Protein AF-A0A3B8M3X6-F1 (afdb_monomer)

Sequence (203 aa):
MRLDDETRNDDNADPIDDAPVPTDPVDGESEPDSSEALPENESSETDGDSEDDLPEWEPLTPELVEEEAERGDFMLRWAVVLLAILLGCYGIHQTTTLLRTASGQYMASHGLLPPSSDVFSLTATNRTWVNLGWGTDLILAGLYALPGQEICLTLFAAVLAGLTLGLMVHISRPGLPSWWTSVMASVALLAAFPQFVAGPESV

Secondary structure (DSSP, 8-state):
-----------------------------------------------S-TT--PPP-----HHHHHHHHHHHHHHHHHHHHHHHHHHH------HHHHHHHHHHHHHHHH-SSPPSB-SS-SS-TTSB---TTHHHHHHHHHHHTSTTHHHHHHHHHHHHHHHHHHHHHHTPPTTS--HHHHHHHHHHHHHHGGG--SSGGG-

Foldseek 3Di:
DDDDDDDDDDDDDDDDDDDDDDDDDDDDDDDDDDDDDDDDDDDDDDDDDPPPVPPDPDPCDVVNVVVVLVVVLVVLLVVLLVVLLVLLQDFADDPVLVVLLVQLLVCVVVHLDRDQFDPPDPPGRRHGDDDPCSVLSVVLNVLCVDPVSRVSLSNVLSVLSSVVSNVQLVVDDPPDRSSVSSVVSNVVSVVCSVQSHSDPSVD

Structure (mmCIF, N/CA/C/O backbone):
data_AF-A0A3B8M3X6-F1
#
_entry.id   AF-A0A3B8M3X6-F1
#
loop_
_atom_site.group_PDB
_atom_site.id
_atom_site.type_symbol
_atom_site.label_atom_id
_atom_site.label_alt_id
_atom_site.label_comp_id
_atom_site.label_asym_id
_atom_site.label_entity_id
_atom_site.label_seq_id
_atom_site.pdbx_PDB_ins_code
_atom_site.Cartn_x
_atom_site.Cartn_y
_atom_site.Cartn_z
_atom_site.occupancy
_atom_site.B_iso_or_equiv
_atom_site.auth_seq_id
_atom_site.auth_comp_id
_atom_site.auth_asym_id
_atom_site.auth_atom_id
_atom_site.pdbx_PDB_model_num
ATOM 1 N N . MET A 1 1 ? -27.686 5.718 78.233 1.00 40.91 1 MET A N 1
ATOM 2 C CA . MET A 1 1 ? -28.939 5.622 77.459 1.00 40.91 1 MET A CA 1
ATOM 3 C C . MET A 1 1 ? -30.061 5.987 78.418 1.00 40.91 1 MET A C 1
ATOM 5 O O . MET A 1 1 ? -30.139 5.372 79.472 1.00 40.91 1 MET A O 1
ATOM 9 N N . ARG A 1 2 ? -30.749 7.102 78.158 1.00 44.81 2 ARG A N 1
ATOM 10 C CA . ARG A 1 2 ? -31.691 7.786 79.060 1.00 44.81 2 ARG A CA 1
ATOM 11 C C . ARG A 1 2 ? -33.119 7.482 78.580 1.00 44.81 2 ARG A C 1
ATOM 13 O O . ARG A 1 2 ? -33.314 7.370 77.376 1.00 44.81 2 ARG A O 1
ATOM 20 N N . LEU A 1 3 ? -34.024 7.294 79.534 1.00 44.06 3 LEU A N 1
ATOM 21 C CA . LEU A 1 3 ? -35.428 6.901 79.390 1.00 44.06 3 LEU A CA 1
ATOM 22 C C . LEU A 1 3 ? -36.340 8.065 78.931 1.00 44.06 3 LEU A C 1
ATOM 24 O O . LEU A 1 3 ? -36.108 9.196 79.356 1.00 44.06 3 LEU A O 1
ATOM 28 N N . ASP A 1 4 ? -37.324 7.685 78.101 1.00 48.44 4 ASP A N 1
ATOM 29 C CA . ASP A 1 4 ? -38.745 8.088 77.962 1.00 48.44 4 ASP A CA 1
ATOM 30 C C . ASP A 1 4 ? -39.156 9.552 77.664 1.00 48.44 4 ASP A C 1
ATOM 32 O O . ASP A 1 4 ? -38.809 10.445 78.429 1.00 48.44 4 ASP A O 1
ATOM 36 N N . ASP A 1 5 ? -39.973 9.768 76.606 1.00 48.31 5 ASP A N 1
ATOM 37 C CA . ASP A 1 5 ? -41.309 10.408 76.729 1.00 48.31 5 ASP A CA 1
ATOM 38 C C . ASP A 1 5 ? -42.227 10.279 75.473 1.00 48.31 5 ASP A C 1
ATOM 40 O O . ASP A 1 5 ? -41.780 10.467 74.343 1.00 48.31 5 ASP A O 1
ATOM 44 N N . GLU A 1 6 ? -43.499 9.941 75.750 1.00 50.06 6 GLU A N 1
ATOM 45 C CA . GLU A 1 6 ? -44.815 10.179 75.088 1.00 50.06 6 GLU A CA 1
ATOM 46 C C . GLU A 1 6 ? -45.018 10.055 73.548 1.00 50.06 6 GLU A C 1
ATOM 48 O O . GLU A 1 6 ? -44.471 10.809 72.755 1.00 50.06 6 GLU A O 1
ATOM 53 N N . THR A 1 7 ? -45.753 9.063 73.007 1.00 45.28 7 THR A N 1
ATOM 54 C CA . THR A 1 7 ? -47.232 8.847 72.897 1.00 45.28 7 THR A CA 1
ATOM 55 C C . THR A 1 7 ? -48.038 9.879 72.087 1.00 45.28 7 THR A C 1
ATOM 57 O O . THR A 1 7 ? -48.159 11.019 72.518 1.00 45.28 7 THR A O 1
ATOM 60 N N . ARG A 1 8 ? -48.736 9.443 71.016 1.00 39.72 8 ARG A N 1
ATOM 61 C CA . ARG A 1 8 ? -50.221 9.343 70.930 1.00 39.72 8 ARG A CA 1
ATOM 62 C C . ARG A 1 8 ? -50.700 9.043 69.495 1.00 39.72 8 ARG A C 1
ATOM 64 O O . ARG A 1 8 ? -50.232 9.637 68.533 1.00 39.72 8 ARG A O 1
ATOM 71 N N . ASN A 1 9 ? -51.637 8.104 69.414 1.00 39.22 9 ASN A N 1
ATOM 72 C CA . ASN A 1 9 ? -52.200 7.449 68.237 1.00 39.22 9 ASN A CA 1
ATOM 73 C C . ASN A 1 9 ? -53.617 7.993 67.909 1.00 39.22 9 ASN A C 1
ATOM 75 O O . ASN A 1 9 ? -54.274 8.530 68.805 1.00 39.22 9 ASN A O 1
ATOM 79 N N . ASP A 1 10 ? -54.052 7.727 66.670 1.00 40.81 10 ASP A N 1
ATOM 80 C CA . ASP A 1 10 ? -55.424 7.457 66.177 1.00 40.81 10 ASP A CA 1
ATOM 81 C C . ASP A 1 10 ? -56.399 8.559 65.689 1.00 40.81 10 ASP A C 1
ATOM 83 O O . ASP A 1 10 ? -56.781 9.473 66.418 1.00 40.81 10 ASP A O 1
ATOM 87 N N . ASP A 1 11 ? -56.847 8.312 64.441 1.00 40.66 11 ASP A N 1
ATOM 88 C CA . ASP A 1 11 ? -58.207 8.346 63.858 1.00 40.66 11 ASP A CA 1
ATOM 89 C C . ASP A 1 11 ? -59.072 9.621 63.888 1.00 40.66 11 ASP A C 1
ATOM 91 O O . ASP A 1 11 ? -59.453 10.099 64.953 1.00 40.66 11 ASP A O 1
ATOM 95 N N . ASN A 1 12 ? -59.543 10.071 62.704 1.00 37.91 12 ASN A N 1
ATOM 96 C CA . ASN A 1 12 ? -60.943 9.858 62.267 1.00 37.91 12 ASN A CA 1
ATOM 97 C C . ASN A 1 12 ? -61.238 10.332 60.813 1.00 37.91 12 ASN A C 1
ATOM 99 O O . ASN A 1 12 ? -60.664 11.311 60.341 1.00 37.91 12 ASN A O 1
ATOM 103 N N . ALA A 1 13 ? -62.177 9.631 60.164 1.00 39.06 13 ALA A N 1
ATOM 104 C CA . ALA A 1 13 ? -62.746 9.762 58.806 1.00 39.06 13 ALA A CA 1
ATOM 105 C C . ALA A 1 13 ? -63.709 10.987 58.639 1.00 39.06 13 ALA A C 1
ATOM 107 O O . ALA A 1 13 ? -63.947 11.674 59.629 1.00 39.06 13 ALA A O 1
ATOM 108 N N . ASP A 1 14 ? -64.340 11.389 57.515 1.00 46.25 14 ASP A N 1
ATOM 109 C CA . ASP A 1 14 ? -64.828 10.749 56.265 1.00 46.25 14 ASP A CA 1
ATOM 110 C C . ASP A 1 14 ? -65.389 11.865 55.278 1.00 46.25 14 ASP A C 1
ATOM 112 O O . ASP A 1 14 ? -65.228 13.048 55.595 1.00 46.25 14 ASP A O 1
ATOM 116 N N . PRO A 1 15 ? -66.027 11.565 54.107 1.00 53.34 15 PRO A N 1
ATOM 117 C CA . PRO A 1 15 ? -66.093 12.377 52.864 1.00 53.34 15 PRO A CA 1
ATOM 118 C C . PRO A 1 15 ? -67.426 13.121 52.603 1.00 53.34 15 PRO A C 1
ATOM 120 O O . PRO A 1 15 ? -68.424 12.803 53.243 1.00 53.34 15 PRO A O 1
ATOM 123 N N . ILE A 1 16 ? -67.488 14.024 51.598 1.00 41.06 16 ILE A N 1
ATOM 124 C CA . ILE A 1 16 ? -68.756 14.517 50.997 1.00 41.06 16 ILE A CA 1
ATOM 125 C C . ILE A 1 16 ? -68.621 14.780 49.477 1.00 41.06 16 ILE A C 1
ATOM 127 O O . ILE A 1 16 ? -67.720 15.490 49.032 1.00 41.06 16 ILE A O 1
ATOM 131 N N . ASP A 1 17 ? -69.565 14.193 48.739 1.00 41.91 17 ASP A N 1
ATOM 132 C CA . ASP A 1 17 ? -69.929 14.294 47.316 1.00 41.91 17 ASP A CA 1
ATOM 133 C C . ASP A 1 17 ? -71.156 15.230 47.172 1.00 41.91 17 ASP A C 1
ATOM 135 O O . ASP A 1 17 ? -71.963 15.251 48.099 1.00 41.91 17 ASP A O 1
ATOM 139 N N . ASP A 1 18 ? -71.285 15.994 46.071 1.00 37.47 18 ASP A N 1
ATOM 140 C CA . ASP A 1 18 ? -72.566 16.436 45.452 1.00 37.47 18 ASP A CA 1
ATOM 141 C C . ASP A 1 18 ? -72.365 17.472 44.304 1.00 37.47 18 ASP A C 1
ATOM 143 O O . ASP A 1 18 ? -71.816 18.561 44.490 1.00 37.47 18 ASP A O 1
ATOM 147 N N . ALA A 1 19 ? -72.862 17.128 43.104 1.00 40.00 19 ALA A N 1
ATOM 148 C CA . ALA A 1 19 ? -73.002 17.947 41.873 1.00 40.00 19 ALA A CA 1
ATOM 149 C C . ALA A 1 19 ? -74.319 18.808 41.902 1.00 40.00 19 ALA A C 1
ATOM 151 O O . ALA A 1 19 ? -74.916 18.814 42.979 1.00 40.00 19 ALA A O 1
ATOM 152 N N . PRO A 1 20 ? -74.869 19.515 40.850 1.00 47.03 20 PRO A N 1
ATOM 153 C CA . PRO A 1 20 ? -74.947 19.172 39.403 1.00 47.03 20 PRO A CA 1
ATOM 154 C C . PRO A 1 20 ? -74.991 20.343 38.343 1.00 47.03 20 PRO A C 1
ATOM 156 O O . PRO A 1 20 ? -74.870 21.524 38.654 1.00 47.03 20 PRO A O 1
ATOM 159 N N . VAL A 1 21 ? -75.164 19.934 37.068 1.00 42.28 21 VAL A N 1
ATOM 160 C CA . VAL A 1 21 ? -75.243 20.596 35.720 1.00 42.28 21 VAL A CA 1
ATOM 161 C C . VAL A 1 21 ? -76.450 21.564 35.518 1.00 42.28 21 VAL A C 1
ATOM 163 O O . VAL A 1 21 ? -77.308 21.568 36.402 1.00 42.28 21 VAL A O 1
ATOM 166 N N . PRO A 1 22 ? -76.608 22.350 34.402 1.00 45.88 22 PRO A N 1
ATOM 167 C CA . PRO A 1 22 ? -77.233 21.846 33.135 1.00 45.88 22 PRO A CA 1
ATOM 168 C C . PRO A 1 22 ? -76.834 22.570 31.791 1.00 45.88 22 PRO A C 1
ATOM 170 O O . PRO A 1 22 ? -76.638 23.780 31.760 1.00 45.88 22 PRO A O 1
ATOM 173 N N . THR A 1 23 ? -76.488 21.819 30.726 1.00 36.00 23 THR A N 1
ATOM 174 C CA . THR A 1 23 ? -77.214 21.599 29.429 1.00 36.00 23 THR A CA 1
ATOM 175 C C . THR A 1 23 ? -77.269 22.749 28.405 1.00 36.00 23 THR A C 1
ATOM 177 O O . THR A 1 23 ? -77.770 23.817 28.728 1.00 36.00 23 THR A O 1
ATOM 180 N N . ASP A 1 24 ? -76.853 22.498 27.148 1.00 36.69 24 ASP A N 1
ATOM 181 C CA . ASP A 1 24 ? -77.757 22.460 25.967 1.00 36.69 24 ASP A CA 1
ATOM 182 C C . ASP A 1 24 ? -77.031 22.146 24.623 1.00 36.69 24 ASP A C 1
ATOM 184 O O . ASP A 1 24 ? -75.799 22.130 24.598 1.00 36.69 24 ASP A O 1
ATOM 188 N N . PRO A 1 25 ? -77.766 21.752 23.551 1.00 44.59 25 PRO A N 1
ATOM 189 C CA . PRO A 1 25 ? -77.395 20.644 22.664 1.00 44.59 25 PRO A CA 1
ATOM 190 C C . PRO A 1 25 ? -76.858 21.027 21.270 1.00 44.59 25 PRO A C 1
ATOM 192 O O . PRO A 1 25 ? -76.913 22.168 20.822 1.00 44.59 25 PRO A O 1
ATOM 195 N N . VAL A 1 26 ? -76.373 19.985 20.591 1.00 42.53 26 VAL A N 1
ATOM 196 C CA . VAL A 1 26 ? -76.109 19.861 19.148 1.00 42.53 26 VAL A CA 1
ATOM 197 C C . VAL A 1 26 ? -77.382 20.102 18.327 1.00 42.53 26 VAL A C 1
ATOM 199 O O . VAL A 1 26 ? -78.412 19.542 18.683 1.00 42.53 26 VAL A O 1
ATOM 202 N N . ASP A 1 27 ? -77.284 20.872 17.234 1.00 34.25 27 ASP A N 1
ATOM 203 C CA . ASP A 1 27 ? -77.898 20.587 15.918 1.00 34.25 27 ASP A CA 1
ATOM 204 C C . ASP A 1 27 ? -77.567 21.692 14.889 1.00 34.25 27 ASP A C 1
ATOM 206 O O . ASP A 1 27 ? -77.638 22.879 15.207 1.00 34.25 27 ASP A O 1
ATOM 210 N N . GLY A 1 28 ? -77.272 21.311 13.636 1.00 31.80 28 GLY A N 1
ATOM 211 C CA . GLY A 1 28 ? -77.424 22.204 12.473 1.00 31.80 28 GLY A CA 1
ATOM 212 C C . GLY A 1 28 ? -76.301 22.180 11.428 1.00 31.80 28 GLY A C 1
ATOM 213 O O . GLY A 1 28 ? -75.325 22.911 11.538 1.00 31.80 28 GLY A O 1
ATOM 214 N N . GLU A 1 29 ? -76.488 21.374 10.384 1.00 38.03 29 GLU A N 1
ATOM 215 C CA . GLU A 1 29 ? -75.686 21.276 9.154 1.00 38.03 29 GLU A CA 1
ATOM 216 C C . GLU A 1 29 ? -75.684 22.566 8.298 1.00 38.03 29 GLU A C 1
ATOM 218 O O . GLU A 1 29 ? -76.706 23.254 8.245 1.00 38.03 29 GLU A O 1
ATOM 223 N N . SER A 1 30 ? -74.596 22.804 7.535 1.00 34.59 30 SER A N 1
ATOM 224 C CA . SER A 1 30 ? -74.530 23.262 6.112 1.00 34.59 30 SER A CA 1
ATOM 225 C C . SER A 1 30 ? -73.391 24.273 5.827 1.00 34.59 30 SER A C 1
ATOM 227 O O . SER A 1 30 ? -73.457 25.425 6.245 1.00 34.59 30 SER A O 1
ATOM 229 N N . GLU A 1 31 ? -72.370 23.856 5.064 1.00 38.28 31 GLU A N 1
ATOM 230 C CA . GLU A 1 31 ? -71.466 24.727 4.265 1.00 38.28 31 GLU A CA 1
ATOM 231 C C . GLU A 1 31 ? -72.203 25.242 2.992 1.00 38.28 31 GLU A C 1
ATOM 233 O O . GLU A 1 31 ? -73.360 24.848 2.806 1.00 38.28 31 GLU A O 1
ATOM 238 N N . PRO A 1 32 ? -71.601 25.962 2.006 1.00 51.81 32 PRO A N 1
ATOM 239 C CA . PRO A 1 32 ? -70.365 26.778 1.918 1.00 51.81 32 PRO A CA 1
ATOM 240 C C . PRO A 1 32 ? -70.619 28.186 1.291 1.00 51.81 32 PRO A C 1
ATOM 242 O O . PRO A 1 32 ? -71.660 28.400 0.680 1.00 51.81 32 PRO A O 1
ATOM 245 N N . ASP A 1 33 ? -69.661 29.127 1.319 1.00 31.69 33 ASP A N 1
ATOM 246 C CA . ASP A 1 33 ? -69.483 30.077 0.195 1.00 31.69 33 ASP A CA 1
ATOM 247 C C . ASP A 1 33 ? -68.095 30.747 0.188 1.00 31.69 33 ASP A C 1
ATOM 249 O O . ASP A 1 33 ? -67.322 30.673 1.139 1.00 31.69 33 ASP A O 1
ATOM 253 N N . SER A 1 34 ? -67.798 31.372 -0.941 1.00 32.31 34 SER A N 1
ATOM 254 C CA . SER A 1 34 ? -66.561 31.335 -1.698 1.00 32.31 34 SER A CA 1
ATOM 255 C C . SER A 1 34 ? -65.651 32.556 -1.513 1.00 32.31 34 SER A C 1
ATOM 257 O O . SER A 1 34 ? -66.107 33.666 -1.274 1.00 32.31 34 SER A O 1
ATOM 259 N N . SER A 1 35 ? -64.354 32.303 -1.714 1.00 41.00 35 SER A N 1
ATOM 260 C CA . SER A 1 35 ? -63.341 33.094 -2.438 1.00 41.00 35 SER A CA 1
ATOM 261 C C . SER A 1 35 ? -63.392 34.636 -2.468 1.00 41.00 35 SER A C 1
ATOM 263 O O . SER A 1 35 ? -64.283 35.220 -3.067 1.00 41.00 35 SER A O 1
ATOM 265 N N . GLU A 1 36 ? -62.302 35.247 -1.971 1.00 38.75 36 GLU A N 1
ATOM 266 C CA . GLU A 1 36 ? -61.398 36.237 -2.624 1.00 38.75 36 GLU A CA 1
ATOM 267 C C . GLU A 1 36 ? -61.003 37.427 -1.727 1.00 38.75 36 GLU A C 1
ATOM 269 O O . GLU A 1 36 ? -61.833 38.271 -1.407 1.00 38.75 36 GLU A O 1
ATOM 274 N N . ALA A 1 37 ? -59.705 37.505 -1.385 1.00 33.81 37 ALA A N 1
ATOM 275 C CA . ALA A 1 37 ? -58.812 38.667 -1.580 1.00 33.81 37 ALA A CA 1
ATOM 276 C C . ALA A 1 37 ? -57.588 38.621 -0.627 1.00 33.81 37 ALA A C 1
ATOM 278 O O . ALA A 1 37 ? -57.707 38.805 0.579 1.00 33.81 37 ALA A O 1
ATOM 279 N N . LEU A 1 38 ? -56.393 38.420 -1.190 1.00 41.66 38 LEU A N 1
ATOM 280 C CA . LEU A 1 38 ? -55.120 38.998 -0.705 1.00 41.66 38 LEU A CA 1
ATOM 281 C C . LEU A 1 38 ? -54.814 40.212 -1.620 1.00 41.66 38 LEU A C 1
ATOM 283 O O . LEU A 1 38 ? -55.378 40.210 -2.722 1.00 41.66 38 LEU A O 1
ATOM 287 N N . PRO A 1 39 ? -53.917 41.186 -1.312 1.00 60.25 39 PRO A N 1
ATOM 288 C CA . PRO A 1 39 ? -52.788 41.172 -0.358 1.00 60.25 39 PRO A CA 1
ATOM 289 C C . PRO A 1 39 ? -52.536 42.542 0.365 1.00 60.25 39 PRO A C 1
ATOM 291 O O . PRO A 1 39 ? -53.453 43.348 0.457 1.00 60.25 39 PRO A O 1
ATOM 294 N N . GLU A 1 40 ? -51.276 42.778 0.796 1.00 39.62 40 GLU A N 1
ATOM 295 C CA . GLU A 1 40 ? -50.616 43.966 1.425 1.00 39.62 40 GLU A CA 1
ATOM 296 C C . GLU A 1 40 ? -50.408 43.796 2.947 1.00 39.62 40 GLU A C 1
ATOM 298 O O . GLU A 1 40 ? -51.360 43.869 3.711 1.00 39.62 40 GLU A O 1
ATOM 303 N N . ASN A 1 41 ? -49.270 43.330 3.488 1.00 49.62 41 ASN A N 1
ATOM 304 C CA . ASN A 1 41 ? -47.822 43.637 3.409 1.00 49.62 41 ASN A CA 1
ATOM 305 C C . ASN A 1 41 ? -47.344 44.858 4.230 1.00 49.62 41 ASN A C 1
ATOM 307 O O . ASN A 1 41 ? -47.899 45.942 4.119 1.00 49.62 41 ASN A O 1
ATOM 311 N N . GLU A 1 42 ? -46.226 44.625 4.940 1.00 43.31 42 GLU A N 1
ATOM 312 C CA . GLU A 1 42 ? -45.422 45.491 5.833 1.00 43.31 42 GLU A CA 1
ATOM 313 C C . GLU A 1 42 ? -45.990 45.659 7.261 1.00 43.31 42 GLU A C 1
ATOM 315 O O . GLU A 1 42 ? -47.147 46.000 7.448 1.00 43.31 42 GLU A O 1
ATOM 320 N N . SER A 1 4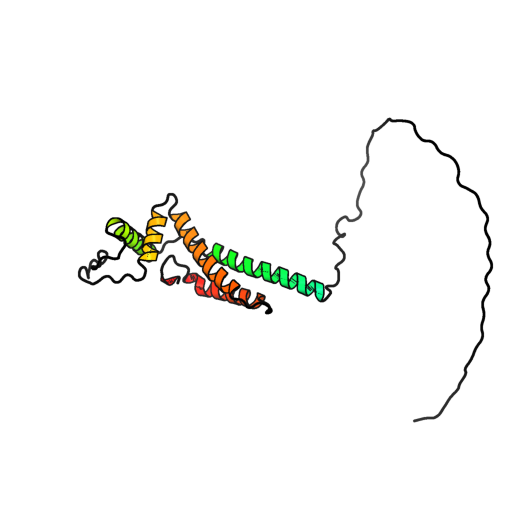3 ? -45.261 45.388 8.348 1.00 41.59 43 SER A N 1
ATOM 321 C CA . SER A 1 43 ? -43.843 45.657 8.597 1.00 41.59 43 SER A CA 1
ATOM 322 C C . SER A 1 43 ? -43.238 44.736 9.670 1.00 41.59 43 SER A C 1
ATOM 324 O O . SER A 1 43 ? -43.866 44.413 10.675 1.00 41.59 43 SER A O 1
ATOM 326 N N . SER A 1 44 ? -41.977 44.388 9.439 1.00 55.47 44 SER A N 1
ATOM 327 C CA . SER A 1 44 ? -40.990 43.783 10.337 1.00 55.47 44 SER A CA 1
ATOM 328 C C . SER A 1 44 ? -40.696 44.597 11.602 1.00 55.47 44 SER A C 1
ATOM 330 O O . SER A 1 44 ? -40.533 45.807 11.488 1.00 55.47 44 SER A O 1
ATOM 332 N N . GLU A 1 45 ? -40.524 43.912 12.737 1.00 45.84 45 GLU A N 1
ATOM 333 C CA . GLU A 1 45 ? -39.506 44.124 13.793 1.00 45.84 45 GLU A CA 1
ATOM 334 C C . GLU A 1 45 ? -39.767 43.100 14.928 1.00 45.84 45 GLU A C 1
ATOM 336 O O . GLU A 1 45 ? -40.926 42.885 15.264 1.00 45.84 45 GLU A O 1
ATOM 341 N N . THR A 1 46 ? -38.847 42.465 15.657 1.00 42.25 46 THR A N 1
ATOM 342 C CA . THR A 1 46 ? -37.446 42.017 15.545 1.00 42.25 46 THR A CA 1
ATOM 343 C C . THR A 1 46 ? -37.134 41.384 16.925 1.00 42.25 46 THR A C 1
ATOM 345 O O . THR A 1 46 ? -37.585 41.904 17.942 1.00 42.25 46 THR A O 1
ATOM 348 N N . ASP A 1 47 ? -36.363 40.292 16.929 1.00 48.06 47 ASP A N 1
ATOM 349 C CA . ASP A 1 47 ? -35.577 39.695 18.027 1.00 48.06 47 ASP A CA 1
ATOM 350 C C . ASP A 1 47 ? -36.246 39.078 19.272 1.00 48.06 47 ASP A C 1
ATOM 352 O O . ASP A 1 47 ? -36.704 39.739 20.203 1.00 48.06 47 ASP A O 1
ATOM 356 N N . GLY A 1 48 ? -36.111 37.750 19.327 1.00 44.16 48 GLY A N 1
ATOM 357 C CA . GLY A 1 48 ? -36.212 36.909 20.512 1.00 44.16 48 GLY A CA 1
ATOM 358 C C . GLY A 1 48 ? -35.559 35.551 20.246 1.00 44.16 48 GLY A C 1
ATOM 359 O O . GLY A 1 48 ? -36.254 34.548 20.198 1.00 44.16 48 GLY A O 1
ATOM 360 N N . ASP A 1 49 ? -34.248 35.564 20.000 1.00 47.41 49 ASP A N 1
ATOM 361 C CA . ASP A 1 49 ? -33.328 34.437 20.206 1.00 47.41 49 ASP A CA 1
ATOM 362 C C . ASP A 1 49 ? -33.656 33.113 19.483 1.00 47.41 49 ASP A C 1
ATOM 364 O O . ASP A 1 49 ? -34.087 32.125 20.068 1.00 47.41 49 ASP A O 1
ATOM 368 N N . SER A 1 50 ? -33.397 33.060 18.175 1.00 49.31 50 SER A N 1
ATOM 369 C CA . SER A 1 50 ? -33.348 31.798 17.424 1.00 49.31 50 SER A CA 1
ATOM 370 C C . SER A 1 50 ? -31.966 31.127 17.514 1.00 49.31 50 SER A C 1
ATOM 372 O O . SER A 1 50 ? -31.496 30.576 16.517 1.00 49.31 50 SER A O 1
ATOM 374 N N . GLU A 1 51 ? -31.286 31.231 18.662 1.00 54.44 51 GLU A N 1
ATOM 375 C CA . GLU A 1 51 ? -29.952 30.651 18.890 1.00 54.44 51 GLU A CA 1
ATOM 376 C C . GLU A 1 51 ? -29.944 29.409 19.806 1.00 54.44 51 GLU A C 1
ATOM 378 O O . GLU A 1 51 ? -28.922 28.732 19.837 1.00 54.44 51 GLU A O 1
ATOM 383 N N . ASP A 1 52 ? -31.052 29.018 20.455 1.00 57.69 52 ASP A N 1
ATOM 384 C CA . ASP A 1 52 ? -30.996 28.026 21.553 1.00 57.69 52 ASP A CA 1
ATOM 385 C C . ASP A 1 52 ? -32.112 26.955 21.580 1.00 57.69 52 ASP A C 1
ATOM 387 O O . ASP A 1 52 ? -32.448 26.432 22.638 1.00 57.69 52 ASP A O 1
ATOM 391 N N . ASP A 1 53 ? -32.647 26.536 20.429 1.00 61.09 53 ASP A N 1
ATOM 392 C CA . ASP A 1 53 ? -33.453 25.296 20.342 1.00 61.09 53 ASP A CA 1
ATOM 393 C C . ASP A 1 53 ? -32.589 24.140 19.801 1.00 61.09 53 ASP A C 1
ATOM 395 O O . ASP A 1 53 ? -32.902 23.451 18.825 1.00 61.09 53 ASP A O 1
ATOM 399 N N . LEU A 1 54 ? -31.414 23.959 20.416 1.00 67.94 54 LEU A N 1
ATOM 400 C CA . LEU A 1 54 ? -30.714 22.681 20.330 1.00 67.94 54 LEU A CA 1
ATOM 401 C C . LEU A 1 54 ? -31.593 21.645 21.046 1.00 67.94 54 LEU A C 1
ATOM 403 O O . LEU A 1 54 ? -32.075 21.940 22.140 1.00 67.94 54 LEU A O 1
ATOM 407 N N . PRO A 1 55 ? -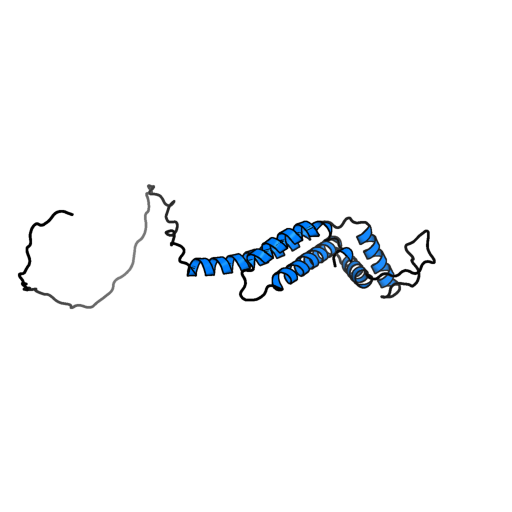31.814 20.448 20.468 1.00 74.50 55 PRO A N 1
ATOM 408 C CA . PRO A 1 55 ? -32.616 19.424 21.126 1.00 74.50 55 PRO A CA 1
ATOM 409 C C . PRO A 1 55 ? -32.094 19.200 22.546 1.00 74.50 55 PRO A C 1
ATOM 411 O O . PRO A 1 55 ? -30.878 19.132 22.758 1.00 74.50 55 PRO A O 1
ATOM 414 N N . GLU A 1 56 ? -33.017 19.128 23.506 1.00 71.31 56 GLU A N 1
ATOM 415 C CA . GLU A 1 56 ? -32.715 18.920 24.922 1.00 71.31 56 GLU A CA 1
ATOM 416 C C . GLU A 1 56 ? -31.720 17.762 25.048 1.00 71.31 56 GLU A C 1
ATOM 418 O O . GLU A 1 56 ? -31.928 16.705 24.449 1.00 71.31 56 GLU A O 1
ATOM 423 N N . TRP A 1 57 ? -30.610 17.967 25.768 1.00 66.31 57 TRP A N 1
ATOM 424 C CA . TRP A 1 57 ? -29.587 16.932 25.906 1.00 66.31 57 TRP A CA 1
ATOM 425 C C . TRP A 1 57 ? -30.197 15.731 26.635 1.00 66.31 57 TRP A C 1
ATOM 427 O O . TRP A 1 57 ? -30.315 15.729 27.862 1.00 66.31 57 TRP A O 1
ATOM 437 N N . GLU A 1 58 ? -30.628 14.731 25.868 1.00 72.88 58 GLU A N 1
ATOM 438 C CA . GLU A 1 58 ? -31.210 13.515 26.409 1.00 72.88 58 GLU A CA 1
ATOM 439 C C . GLU A 1 58 ? -30.110 12.768 27.173 1.00 72.88 58 GLU A C 1
ATOM 441 O O . GLU A 1 58 ? -29.049 12.474 26.607 1.00 72.88 58 GLU A O 1
ATOM 446 N N . PRO A 1 59 ? -30.304 12.486 28.474 1.00 78.25 59 PRO A N 1
ATOM 447 C CA . PRO A 1 59 ? -29.310 11.766 29.239 1.00 78.25 59 PRO A CA 1
ATOM 448 C C . PRO A 1 59 ? -29.091 10.393 28.618 1.00 78.25 59 PRO A C 1
ATOM 450 O O . PRO A 1 59 ? -30.020 9.598 28.510 1.00 78.25 59 PRO A O 1
ATOM 453 N N . LEU A 1 60 ? -27.842 10.128 28.236 1.00 68.69 60 LEU A N 1
ATOM 454 C CA . LEU A 1 60 ? -27.405 8.860 27.666 1.00 68.69 60 LEU A CA 1
ATOM 455 C C . LEU A 1 60 ? -27.747 7.701 28.615 1.00 68.69 60 LEU A C 1
ATOM 457 O O . LEU A 1 60 ? -27.015 7.407 29.566 1.00 68.69 60 LEU A O 1
ATOM 461 N N . THR A 1 61 ? -28.876 7.044 28.361 1.00 82.44 61 THR A N 1
ATOM 462 C CA . THR A 1 61 ? -29.205 5.758 28.971 1.00 82.44 61 THR A CA 1
ATOM 463 C C . THR A 1 61 ? -28.168 4.727 28.508 1.00 82.44 61 THR A C 1
ATOM 465 O O . THR A 1 61 ? -27.574 4.884 27.438 1.00 82.44 61 THR A O 1
ATOM 468 N N . PRO A 1 62 ? -27.885 3.678 29.301 1.00 77.69 62 PRO A N 1
ATOM 469 C CA . PRO A 1 62 ? -26.845 2.708 28.954 1.00 77.69 62 PRO A CA 1
ATOM 470 C C . PRO A 1 62 ? -27.055 2.069 27.571 1.00 77.69 62 PRO A C 1
ATOM 472 O O . PRO A 1 62 ? -26.080 1.852 26.862 1.00 77.69 62 PRO A O 1
ATOM 475 N N . GLU A 1 63 ? -28.306 1.860 27.153 1.00 81.69 63 GLU A N 1
ATOM 476 C CA . GLU A 1 63 ? -28.643 1.320 25.829 1.00 81.69 63 GLU A CA 1
ATOM 477 C C . GLU A 1 63 ? -28.268 2.289 24.688 1.00 81.69 63 GLU A C 1
ATOM 479 O O . GLU A 1 63 ? -27.670 1.872 23.699 1.00 81.69 63 GLU A O 1
ATOM 484 N N . LEU A 1 64 ? -28.505 3.599 24.853 1.00 83.19 64 LEU A N 1
ATOM 485 C CA . LEU A 1 64 ? -28.114 4.614 23.862 1.00 83.19 64 LEU A CA 1
ATOM 486 C C . LEU A 1 64 ? -26.587 4.760 23.738 1.00 83.19 64 LEU A C 1
ATOM 488 O O . LEU A 1 64 ? -26.071 5.020 22.651 1.00 83.19 64 LEU A O 1
ATOM 492 N N . VAL A 1 65 ? -25.842 4.576 24.837 1.00 82.69 65 VAL A N 1
ATOM 493 C CA . VAL A 1 65 ? -24.366 4.576 24.805 1.00 82.69 65 VAL A CA 1
ATOM 494 C C . VAL A 1 65 ? -23.835 3.390 24.009 1.00 82.69 65 VAL A C 1
ATOM 496 O O . VAL A 1 65 ? -22.858 3.542 23.278 1.00 82.69 65 VAL A O 1
ATOM 499 N N . GLU A 1 66 ? -24.448 2.217 24.160 1.00 83.94 66 GLU A N 1
ATOM 500 C CA . GLU A 1 66 ? -24.049 1.009 23.439 1.00 83.94 66 GLU A CA 1
ATOM 501 C C . GLU A 1 66 ? -24.282 1.159 21.930 1.00 83.94 66 GLU A C 1
ATOM 503 O O . GLU A 1 66 ? -23.357 0.913 21.155 1.00 83.94 66 GLU A O 1
ATOM 508 N N . GLU A 1 67 ? -25.442 1.670 21.505 1.00 84.38 67 GLU A N 1
ATOM 509 C CA . GLU A 1 67 ? -25.722 1.947 20.087 1.00 84.38 67 GLU A CA 1
ATOM 510 C C . GLU A 1 67 ? -24.756 2.983 19.489 1.00 84.38 67 GLU A C 1
ATOM 512 O O . GLU A 1 67 ? -24.223 2.799 18.386 1.00 84.38 67 GLU A O 1
ATOM 517 N N . GLU A 1 68 ? -24.469 4.061 20.224 1.00 84.69 68 GLU A N 1
ATOM 518 C CA . GLU A 1 68 ? -23.494 5.060 19.786 1.00 84.69 68 GLU A CA 1
ATOM 519 C C . GLU A 1 68 ? -22.080 4.470 19.709 1.00 84.69 68 GLU A C 1
ATOM 521 O O . GLU A 1 68 ? -21.331 4.757 18.772 1.00 84.69 68 GLU A O 1
ATOM 526 N N . ALA A 1 69 ? -21.708 3.615 20.664 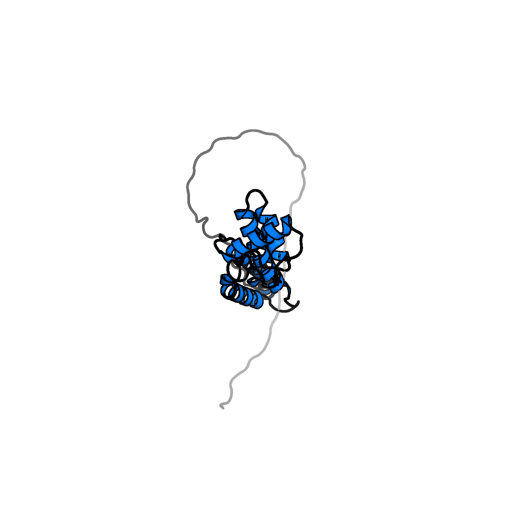1.00 86.12 69 ALA A N 1
ATOM 527 C CA . ALA A 1 69 ? -20.411 2.953 20.682 1.00 86.12 69 ALA A CA 1
ATOM 528 C C . ALA A 1 69 ? -20.252 1.986 19.503 1.00 86.12 69 ALA A C 1
ATOM 530 O O . ALA A 1 69 ? -19.183 1.956 18.895 1.00 86.12 69 ALA A O 1
ATOM 531 N N . GLU A 1 70 ? -21.294 1.240 19.130 1.00 85.06 70 GLU A N 1
ATOM 532 C CA . GLU A 1 70 ? -21.283 0.376 17.945 1.00 85.06 70 GLU A CA 1
ATOM 533 C C . GLU A 1 70 ? -21.132 1.184 16.650 1.00 85.06 70 GLU A C 1
ATOM 535 O O . GLU A 1 70 ? -20.328 0.837 15.775 1.00 85.06 70 GLU A O 1
ATOM 540 N N . ARG A 1 71 ? -21.848 2.308 16.539 1.00 86.94 71 ARG A N 1
ATOM 541 C CA . ARG A 1 71 ? -21.730 3.216 15.393 1.00 86.94 71 ARG A CA 1
ATOM 542 C C . ARG A 1 71 ? -20.342 3.844 15.310 1.00 86.94 71 ARG A C 1
ATOM 544 O O . ARG A 1 71 ? -19.736 3.871 14.235 1.00 86.94 71 ARG A O 1
ATOM 551 N N . GLY A 1 72 ? -19.826 4.323 16.439 1.00 85.88 72 GLY A N 1
ATOM 552 C CA . GLY A 1 72 ? -18.484 4.877 16.557 1.00 85.88 72 GLY A CA 1
ATOM 553 C C . GLY A 1 72 ? -17.414 3.850 16.196 1.00 85.88 72 GLY A C 1
ATOM 554 O O . GLY A 1 72 ? -16.488 4.165 15.453 1.00 85.88 72 GLY A O 1
ATOM 555 N N . ASP A 1 73 ? -17.579 2.602 16.635 1.00 87.75 73 ASP A N 1
ATOM 556 C CA . ASP A 1 73 ? -16.689 1.489 16.314 1.00 87.75 73 ASP A CA 1
ATOM 557 C C . ASP A 1 73 ? -16.645 1.222 14.803 1.00 87.75 73 ASP A C 1
ATOM 559 O O . ASP A 1 73 ? -15.566 1.164 14.207 1.00 87.75 73 ASP A O 1
ATOM 563 N N . PHE A 1 74 ? -17.809 1.153 14.152 1.00 86.12 74 PHE A N 1
ATOM 564 C CA . PHE A 1 74 ? -17.901 1.015 12.699 1.00 86.12 74 PHE A CA 1
ATOM 565 C C . PHE A 1 74 ? -17.232 2.183 11.963 1.00 86.12 74 PHE A C 1
ATOM 567 O O . PHE A 1 74 ? -16.427 1.963 11.052 1.00 86.12 74 PHE A O 1
ATOM 574 N N . MET A 1 75 ? -17.526 3.421 12.369 1.00 90.50 75 MET A N 1
ATOM 575 C CA . MET A 1 75 ? -16.959 4.617 11.746 1.00 90.50 75 MET A CA 1
ATOM 576 C C . MET A 1 75 ? -15.435 4.654 11.892 1.00 90.50 75 MET A C 1
ATOM 578 O O . MET A 1 75 ? -14.730 4.969 10.934 1.00 90.50 75 MET A O 1
ATOM 582 N N . LEU A 1 76 ? -14.911 4.266 13.056 1.00 88.81 76 LEU A N 1
ATOM 583 C CA . LEU A 1 76 ? -13.482 4.282 13.349 1.00 88.81 76 LEU A CA 1
ATOM 584 C C . LEU A 1 76 ? -12.728 3.218 12.536 1.00 88.81 76 LEU A C 1
ATOM 586 O O . LEU A 1 76 ? -11.661 3.515 12.002 1.00 88.81 76 LEU A O 1
ATOM 590 N N . ARG A 1 77 ? -13.299 2.021 12.326 1.00 88.06 77 ARG A N 1
ATOM 591 C CA . ARG A 1 77 ? -12.723 1.007 11.415 1.00 88.06 77 ARG A CA 1
ATOM 592 C C . ARG A 1 77 ? -12.525 1.560 10.005 1.00 88.06 77 ARG A C 1
ATOM 594 O O . ARG A 1 77 ? -11.441 1.445 9.435 1.00 88.06 77 ARG A O 1
ATOM 601 N N . TRP A 1 78 ? -13.563 2.181 9.449 1.00 90.19 78 TRP A N 1
ATOM 602 C CA . TRP A 1 78 ? -13.508 2.737 8.098 1.00 90.19 78 TRP A CA 1
ATOM 603 C C . TRP A 1 78 ? -12.632 3.981 8.005 1.00 90.19 78 TRP A C 1
ATOM 605 O O . TRP A 1 78 ? -11.942 4.150 7.002 1.00 90.19 78 TRP A O 1
ATOM 615 N N . ALA A 1 79 ? -12.583 4.805 9.053 1.00 90.31 79 ALA A N 1
ATOM 616 C CA . ALA A 1 79 ? -11.673 5.941 9.122 1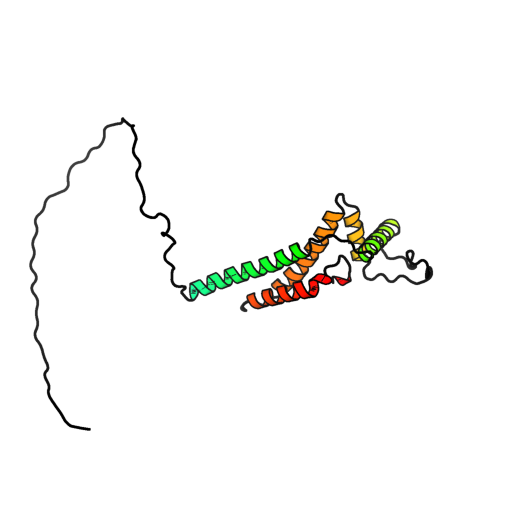.00 90.31 79 ALA A CA 1
ATOM 617 C C . ALA A 1 79 ? -10.206 5.495 9.032 1.00 90.31 79 ALA A C 1
ATOM 619 O O . ALA A 1 79 ? -9.429 6.106 8.303 1.00 90.31 79 ALA A O 1
ATOM 620 N N . VAL A 1 80 ? -9.831 4.400 9.703 1.00 88.62 80 VAL A N 1
ATOM 621 C CA . VAL A 1 80 ? -8.467 3.847 9.639 1.00 88.62 80 VAL A CA 1
ATOM 622 C C . VAL A 1 80 ? -8.142 3.290 8.253 1.00 88.62 80 VAL A C 1
ATOM 624 O O . VAL A 1 80 ? -7.050 3.526 7.739 1.00 88.62 80 VAL A O 1
ATOM 627 N N . VAL A 1 81 ? -9.088 2.600 7.609 1.00 88.88 81 VAL A N 1
ATOM 628 C CA . VAL A 1 81 ? -8.913 2.109 6.230 1.00 88.88 81 VAL A CA 1
ATOM 629 C C . VAL A 1 81 ? -8.778 3.272 5.245 1.00 88.88 81 VAL A C 1
ATOM 631 O O . VAL A 1 81 ? -7.884 3.264 4.400 1.00 88.88 81 VAL A O 1
ATOM 634 N N . LEU A 1 82 ? -9.615 4.305 5.374 1.00 90.19 82 LEU A N 1
ATOM 635 C CA . LEU A 1 82 ? -9.522 5.513 4.556 1.00 90.19 82 LEU A CA 1
ATOM 636 C C . LEU A 1 82 ? -8.184 6.226 4.774 1.00 90.19 82 LEU A C 1
ATOM 638 O O . LEU A 1 82 ? -7.540 6.626 3.807 1.00 90.19 82 LEU A O 1
ATOM 642 N N . LEU A 1 83 ? -7.738 6.345 6.026 1.00 88.56 83 LEU A N 1
ATOM 643 C CA . LEU A 1 83 ? -6.439 6.920 6.363 1.00 88.56 83 LEU A CA 1
ATOM 644 C C . LEU A 1 83 ? -5.294 6.132 5.714 1.00 88.56 83 LEU A C 1
ATOM 646 O O . LEU A 1 83 ? -4.379 6.746 5.173 1.00 88.56 83 LEU A O 1
ATOM 650 N N . ALA A 1 84 ? -5.358 4.797 5.714 1.00 86.62 84 ALA A N 1
ATOM 651 C CA . ALA A 1 84 ? -4.373 3.943 5.051 1.00 86.62 84 ALA A CA 1
ATOM 652 C C . ALA A 1 84 ? -4.308 4.199 3.539 1.00 86.62 84 ALA A C 1
ATOM 654 O O . ALA A 1 84 ? -3.220 4.322 2.979 1.00 86.62 84 ALA A O 1
ATOM 655 N N . ILE A 1 85 ? -5.467 4.343 2.889 1.00 86.88 85 ILE A N 1
ATOM 656 C CA . ILE A 1 85 ? -5.563 4.678 1.462 1.00 86.88 85 ILE A CA 1
ATOM 657 C C . ILE A 1 85 ? -4.952 6.058 1.198 1.00 86.88 85 ILE A C 1
ATOM 659 O O . ILE A 1 85 ? -4.135 6.200 0.293 1.00 86.88 85 ILE A O 1
ATOM 663 N N . LEU A 1 86 ? -5.304 7.065 2.003 1.00 88.50 86 LEU A N 1
ATOM 664 C CA . LEU A 1 86 ? -4.774 8.424 1.869 1.00 88.50 86 LEU A CA 1
ATOM 665 C C . LEU A 1 86 ? -3.254 8.473 2.065 1.00 88.50 86 LEU A C 1
ATOM 667 O O . LEU A 1 86 ? -2.572 9.155 1.308 1.00 88.50 86 LEU A O 1
ATOM 671 N N . LEU A 1 87 ? -2.714 7.729 3.035 1.00 84.12 87 LEU A N 1
ATOM 672 C CA . LEU A 1 87 ? -1.267 7.604 3.228 1.00 84.12 87 LEU A CA 1
ATOM 673 C C . LEU A 1 87 ? -0.597 6.885 2.052 1.00 84.12 87 LEU A C 1
ATOM 675 O O . LEU A 1 87 ? 0.498 7.267 1.655 1.00 84.12 87 LEU A O 1
ATOM 679 N N . GLY A 1 88 ? -1.251 5.880 1.468 1.00 78.81 88 GLY A N 1
ATOM 680 C CA . GLY A 1 88 ? -0.765 5.200 0.268 1.00 78.81 88 GLY A CA 1
ATOM 681 C C . GLY A 1 88 ? -0.781 6.074 -0.993 1.00 78.81 88 GLY A C 1
ATOM 682 O O . GLY A 1 88 ? -0.073 5.771 -1.953 1.00 78.81 88 GLY A O 1
ATOM 683 N N . CYS A 1 89 ? -1.524 7.185 -0.991 1.00 82.88 89 CYS A N 1
ATOM 684 C CA . CYS A 1 89 ? -1.547 8.168 -2.072 1.00 82.88 89 CYS A CA 1
ATOM 685 C C . CYS A 1 89 ? -0.322 9.101 -2.038 1.00 82.88 89 CYS A C 1
ATOM 687 O O . CYS A 1 89 ? -0.452 10.308 -1.832 1.00 82.88 89 CYS A O 1
ATOM 689 N N . TYR A 1 90 ? 0.873 8.565 -2.276 1.00 78.25 90 TYR A N 1
ATOM 690 C CA . TYR A 1 90 ? 2.096 9.359 -2.413 1.00 78.25 90 TYR A CA 1
ATOM 691 C C . TYR A 1 90 ? 2.785 9.115 -3.768 1.00 78.25 90 TYR A C 1
ATOM 693 O O . TYR A 1 90 ? 2.508 8.146 -4.481 1.00 78.25 90 TYR A O 1
ATOM 701 N N . GLY A 1 91 ? 3.668 10.043 -4.152 1.00 71.38 91 GLY A N 1
ATOM 702 C CA . GLY A 1 91 ? 4.445 9.956 -5.390 1.00 71.38 91 GLY A CA 1
ATOM 703 C C . GLY A 1 91 ? 5.572 8.928 -5.281 1.00 71.38 91 GLY A C 1
ATOM 704 O O . GLY A 1 91 ? 6.423 9.016 -4.395 1.00 71.38 91 GLY A O 1
ATOM 705 N N . ILE A 1 92 ? 5.599 7.957 -6.191 1.00 72.56 92 ILE A N 1
ATOM 706 C CA . ILE A 1 92 ? 6.614 6.901 -6.208 1.00 72.56 92 ILE A CA 1
ATOM 707 C C . ILE A 1 92 ? 7.882 7.437 -6.884 1.00 72.56 92 ILE A C 1
ATOM 709 O O . ILE A 1 92 ? 7.933 7.619 -8.096 1.00 72.56 92 ILE A O 1
ATOM 713 N N . HIS A 1 93 ? 8.932 7.667 -6.093 1.00 73.25 93 HIS A N 1
ATOM 714 C CA . HIS A 1 93 ? 10.214 8.205 -6.581 1.00 73.25 93 HIS A CA 1
ATOM 715 C C . HIS A 1 93 ? 11.407 7.265 -6.370 1.00 73.25 93 HIS A C 1
ATOM 717 O O . HIS A 1 93 ? 12.555 7.646 -6.594 1.00 73.25 93 HIS A O 1
ATOM 723 N N . GLN A 1 94 ? 11.158 6.029 -5.938 1.00 77.06 94 GLN A N 1
ATOM 724 C CA . GLN A 1 94 ? 12.223 5.117 -5.552 1.00 77.06 94 GLN A CA 1
ATOM 725 C C . GLN A 1 94 ? 12.835 4.402 -6.765 1.00 77.06 94 GLN A C 1
ATOM 727 O O . GLN A 1 94 ? 12.142 3.765 -7.561 1.00 77.06 94 GLN A O 1
ATOM 732 N N . THR A 1 95 ? 14.167 4.432 -6.863 1.00 82.81 95 THR A N 1
ATOM 733 C CA . THR A 1 95 ? 14.921 3.752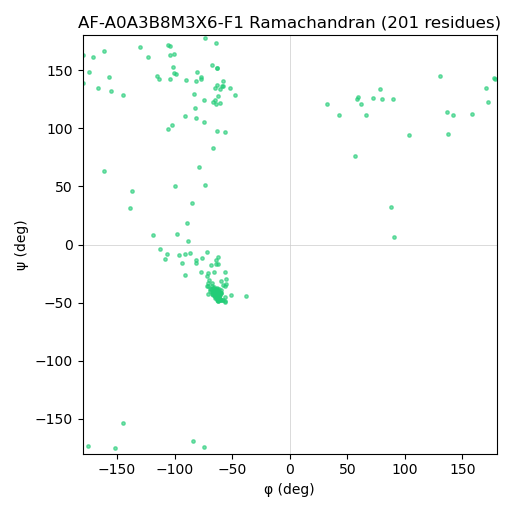 -7.931 1.00 82.81 95 THR A CA 1
ATOM 734 C C . THR A 1 95 ? 14.677 2.242 -7.953 1.00 82.81 95 THR A C 1
ATOM 736 O O . THR A 1 95 ? 14.688 1.629 -9.017 1.00 82.81 95 THR A O 1
ATOM 739 N N . THR A 1 96 ? 14.429 1.625 -6.793 1.00 83.38 96 THR A N 1
ATOM 740 C CA . THR A 1 96 ? 14.125 0.189 -6.701 1.00 83.38 96 THR A CA 1
ATOM 741 C C . THR A 1 96 ? 12.807 -0.154 -7.390 1.00 83.38 96 THR A C 1
ATOM 743 O O . THR A 1 96 ? 12.754 -1.145 -8.113 1.00 83.38 96 THR A O 1
ATOM 746 N N . THR A 1 97 ? 11.770 0.676 -7.246 1.00 82.75 97 THR A N 1
ATOM 747 C CA . THR A 1 97 ? 10.492 0.486 -7.943 1.00 82.75 97 THR A CA 1
ATOM 748 C C . THR A 1 97 ? 10.658 0.629 -9.453 1.00 82.75 97 THR A C 1
ATOM 750 O O . THR A 1 97 ? 10.149 -0.198 -10.201 1.00 82.75 97 THR A O 1
ATOM 753 N N . LEU A 1 98 ? 11.450 1.602 -9.915 1.00 85.44 98 LEU A N 1
ATOM 754 C CA . LEU A 1 98 ? 11.766 1.746 -11.341 1.00 85.44 98 LEU A CA 1
ATOM 755 C C . LEU A 1 98 ? 12.500 0.521 -11.900 1.00 85.44 98 LEU A C 1
ATOM 757 O O . LEU A 1 98 ? 12.158 0.040 -12.979 1.00 85.44 98 LEU A O 1
ATOM 761 N N . LEU A 1 99 ? 13.474 -0.014 -11.157 1.00 88.69 99 LEU A N 1
ATOM 762 C CA . LEU A 1 99 ? 14.194 -1.224 -11.554 1.00 88.69 99 LEU A CA 1
ATOM 763 C C . LEU A 1 99 ? 13.254 -2.434 -11.662 1.00 88.69 99 LEU A C 1
ATOM 765 O O . LEU A 1 99 ? 13.398 -3.228 -12.586 1.00 88.69 99 LEU A O 1
ATOM 769 N N . ARG A 1 100 ? 12.273 -2.550 -10.761 1.00 88.12 100 ARG A N 1
ATOM 770 C CA . ARG A 1 100 ? 11.240 -3.601 -10.788 1.00 88.12 100 ARG A CA 1
ATOM 771 C C . ARG A 1 100 ? 10.264 -3.456 -11.950 1.00 88.12 100 ARG A C 1
ATOM 773 O O . ARG A 1 100 ? 9.866 -4.434 -12.573 1.00 88.12 100 ARG A O 1
ATOM 780 N N . THR A 1 101 ? 9.887 -2.229 -12.285 1.00 90.19 101 THR A N 1
ATOM 781 C CA . THR A 1 101 ? 9.081 -1.978 -13.481 1.00 90.19 101 THR A CA 1
ATOM 782 C C . THR A 1 101 ? 9.867 -2.356 -14.738 1.00 90.19 101 THR A C 1
ATOM 784 O O . THR A 1 101 ? 9.331 -3.019 -15.624 1.00 90.19 101 THR A O 1
ATOM 787 N N . ALA A 1 102 ? 11.158 -2.011 -14.800 1.00 89.56 102 ALA A N 1
ATOM 788 C CA . ALA A 1 102 ? 12.033 -2.376 -15.911 1.00 89.56 102 ALA A CA 1
ATOM 789 C C . ALA A 1 102 ? 12.256 -3.897 -16.012 1.00 89.56 102 ALA A C 1
ATOM 791 O O . ALA A 1 102 ? 12.211 -4.447 -17.115 1.00 89.56 102 ALA A O 1
ATOM 792 N N . SER A 1 103 ? 12.440 -4.599 -14.886 1.00 90.75 103 SER A N 1
ATOM 793 C CA . SER A 1 103 ? 12.515 -6.067 -14.869 1.00 90.75 103 SER A CA 1
ATOM 794 C C . SER A 1 103 ? 11.218 -6.694 -15.368 1.00 90.75 103 SER A C 1
ATOM 796 O O . SER A 1 103 ? 11.262 -7.607 -16.193 1.00 90.75 103 SER A O 1
ATOM 798 N N . GLY A 1 104 ? 10.068 -6.176 -14.938 1.00 90.88 104 GLY A N 1
ATOM 799 C CA . GLY A 1 104 ? 8.758 -6.610 -15.406 1.00 90.88 104 GLY A CA 1
ATOM 800 C C . GLY A 1 104 ? 8.553 -6.400 -16.906 1.00 90.88 104 GLY A C 1
ATOM 801 O O . GLY A 1 104 ? 8.082 -7.305 -17.588 1.00 90.88 104 GLY A O 1
ATOM 802 N N . GLN A 1 105 ? 8.963 -5.252 -17.451 1.00 92.25 105 GLN A N 1
ATOM 803 C CA . GLN A 1 105 ? 8.905 -4.975 -18.893 1.00 92.25 105 GLN A CA 1
ATOM 804 C C . GLN A 1 105 ? 9.831 -5.899 -19.695 1.00 92.25 105 GLN A C 1
ATOM 806 O O . GLN A 1 105 ? 9.473 -6.376 -20.778 1.00 92.25 105 GLN A O 1
ATOM 811 N N . TYR A 1 106 ? 11.016 -6.189 -19.155 1.00 91.44 106 TYR A N 1
ATOM 812 C CA . TYR A 1 106 ? 11.940 -7.143 -19.754 1.00 91.44 106 TYR A CA 1
ATOM 813 C C . TYR A 1 106 ? 11.332 -8.552 -19.800 1.00 91.44 106 TYR A C 1
ATOM 815 O O . TYR A 1 106 ? 11.336 -9.186 -20.854 1.00 91.44 106 TYR A O 1
ATOM 823 N N . MET A 1 107 ? 10.730 -9.016 -18.701 1.00 91.62 107 MET A N 1
ATOM 824 C CA . MET A 1 107 ? 10.018 -10.298 -18.664 1.00 91.62 107 MET A CA 1
ATOM 825 C C . MET A 1 107 ? 8.820 -10.291 -19.627 1.00 91.62 107 MET A C 1
ATOM 827 O O . MET A 1 107 ? 8.715 -11.148 -20.495 1.00 91.62 107 MET A O 1
ATOM 831 N N . ALA A 1 108 ? 7.967 -9.268 -19.608 1.00 91.19 108 ALA A N 1
ATOM 832 C CA . ALA A 1 108 ? 6.825 -9.184 -20.523 1.00 91.19 108 ALA A CA 1
ATOM 833 C C . ALA A 1 108 ? 7.216 -9.285 -22.017 1.00 91.19 108 ALA A C 1
ATOM 835 O O . ALA A 1 108 ? 6.437 -9.804 -22.815 1.00 91.19 108 ALA A O 1
ATOM 836 N N . SER A 1 109 ? 8.423 -8.842 -22.391 1.00 90.25 109 SER A N 1
ATOM 837 C CA . SER A 1 109 ? 8.941 -8.914 -23.767 1.00 90.25 109 SER A CA 1
ATOM 838 C C . SER A 1 109 ? 9.727 -10.191 -24.106 1.00 90.25 109 SER A C 1
ATOM 840 O O . SER A 1 109 ? 9.754 -10.576 -25.274 1.00 90.25 109 SER A O 1
ATOM 842 N N . HIS A 1 110 ? 10.348 -10.860 -23.128 1.00 88.12 110 HIS A N 1
ATOM 843 C CA . HIS A 1 110 ? 11.217 -12.033 -23.343 1.00 88.12 110 HIS A CA 1
ATOM 844 C C . HIS A 1 110 ? 10.642 -13.351 -22.785 1.00 88.12 110 HIS A C 1
ATOM 846 O O . HIS A 1 110 ? 11.226 -14.415 -22.992 1.00 88.12 110 HIS A O 1
ATOM 852 N N . GLY A 1 111 ? 9.494 -13.295 -22.106 1.00 85.31 111 GLY A N 1
ATOM 853 C CA . GLY A 1 111 ? 8.804 -14.421 -21.475 1.00 85.31 111 GLY A CA 1
ATOM 854 C C . GLY A 1 111 ? 8.405 -14.120 -20.024 1.00 85.31 111 GLY A C 1
ATOM 855 O O . GLY A 1 111 ? 9.131 -13.466 -19.289 1.00 85.31 111 GLY A O 1
ATOM 856 N N . LEU A 1 112 ? 7.259 -14.638 -19.572 1.00 85.62 112 LEU A N 1
ATOM 857 C CA . LEU A 1 112 ? 6.692 -14.308 -18.249 1.00 85.62 112 LEU A CA 1
ATOM 858 C C . LEU A 1 112 ? 7.566 -14.711 -17.046 1.00 85.62 112 LEU A C 1
ATOM 860 O O . LEU A 1 112 ? 7.321 -14.246 -15.937 1.00 85.62 112 LEU A O 1
ATOM 864 N N . LEU A 1 113 ? 8.542 -15.596 -17.239 1.00 86.44 113 LEU A N 1
ATOM 865 C CA . LEU A 1 113 ? 9.397 -16.101 -16.169 1.00 86.44 113 LEU A CA 1
ATOM 866 C C . LEU A 1 113 ? 10.741 -15.364 -16.149 1.00 86.44 113 LEU A C 1
ATOM 868 O O . LEU A 1 113 ? 11.258 -15.015 -17.214 1.00 86.44 113 LEU A O 1
ATOM 872 N N . PRO A 1 114 ? 11.343 -15.171 -14.961 1.00 84.69 114 PRO A N 1
ATOM 873 C CA . PRO A 1 114 ? 12.646 -14.535 -14.859 1.00 84.69 114 PRO A CA 1
ATOM 874 C C . PRO A 1 114 ? 13.703 -15.346 -15.630 1.00 84.69 114 PRO A C 1
ATOM 876 O O . PRO A 1 114 ? 13.752 -16.576 -15.501 1.00 84.69 114 PRO A O 1
ATOM 879 N N . PRO A 1 115 ? 14.554 -14.687 -16.436 1.00 83.19 115 PRO A N 1
ATOM 880 C CA . PRO A 1 115 ? 15.624 -15.353 -17.161 1.00 83.19 115 PRO A CA 1
ATOM 881 C C . PRO A 1 115 ? 16.677 -15.885 -16.184 1.00 83.19 115 PRO A C 1
ATOM 883 O O . PRO A 1 115 ? 16.875 -15.357 -15.091 1.00 83.19 115 PRO A O 1
ATOM 886 N N . SER A 1 116 ? 17.400 -16.925 -16.597 1.00 82.62 116 SER A N 1
ATOM 887 C CA . SER A 1 116 ? 18.394 -17.570 -15.737 1.00 82.62 116 SER A CA 1
ATOM 888 C C . SER A 1 116 ? 19.588 -16.676 -15.398 1.00 82.62 116 SER A C 1
ATOM 890 O O . SER A 1 116 ? 20.244 -16.931 -14.397 1.00 82.62 116 SER A O 1
ATOM 892 N N . SER A 1 117 ? 19.893 -15.660 -16.209 1.00 84.62 117 SER A N 1
ATOM 893 C CA . SER A 1 117 ? 21.021 -14.736 -16.026 1.00 84.62 117 SER A CA 1
ATOM 894 C C . SER A 1 117 ? 20.547 -13.316 -15.722 1.00 84.62 117 SER A C 1
ATOM 896 O O . SER A 1 117 ? 19.574 -12.849 -16.313 1.00 84.62 117 SER A O 1
ATOM 898 N N . ASP A 1 118 ? 21.265 -12.615 -14.844 1.00 84.88 118 ASP A N 1
ATOM 899 C CA . ASP A 1 118 ? 20.985 -11.216 -14.504 1.00 84.88 118 ASP A CA 1
ATOM 900 C C . ASP A 1 118 ? 21.417 -10.264 -15.633 1.00 84.88 118 ASP A C 1
ATOM 902 O O . ASP A 1 118 ? 22.606 -10.009 -15.834 1.00 84.88 118 ASP A O 1
ATOM 906 N N . VAL A 1 119 ? 20.438 -9.736 -16.372 1.00 86.00 119 VAL A N 1
ATOM 907 C CA . VAL A 1 119 ? 20.650 -8.796 -17.488 1.00 86.00 119 VAL A CA 1
ATOM 908 C C . VAL A 1 119 ? 20.859 -7.349 -17.042 1.00 86.00 119 VAL A C 1
ATOM 910 O O . VAL A 1 119 ? 21.340 -6.535 -17.828 1.00 86.00 119 VAL A O 1
ATOM 913 N N . PHE A 1 120 ? 20.515 -7.015 -15.796 1.00 85.75 120 PHE A N 1
ATOM 914 C CA . PHE A 1 120 ? 20.638 -5.658 -15.260 1.00 85.75 120 PHE A CA 1
ATOM 915 C C . PHE A 1 120 ? 21.964 -5.443 -14.518 1.00 85.75 120 PHE A C 1
ATOM 917 O O . PHE A 1 120 ? 22.375 -4.302 -14.297 1.00 85.75 120 PHE A O 1
ATOM 924 N N . SER A 1 121 ? 22.669 -6.519 -14.161 1.00 85.44 121 SER A N 1
ATOM 925 C CA . SER A 1 121 ? 23.980 -6.439 -13.520 1.00 85.44 121 SER A CA 1
ATOM 926 C C . SER A 1 121 ? 25.121 -6.228 -14.517 1.00 85.44 121 SER A C 1
ATOM 928 O O . SER A 1 121 ? 25.448 -7.090 -15.335 1.00 85.44 121 SER A O 1
ATOM 930 N N . LEU A 1 122 ? 25.804 -5.089 -14.382 1.00 83.50 122 LEU A N 1
ATOM 931 C CA . LEU A 1 122 ? 26.975 -4.743 -15.196 1.00 83.50 122 LEU A CA 1
ATOM 932 C C . LEU A 1 122 ? 28.261 -5.466 -14.762 1.00 83.50 122 LEU A C 1
ATOM 934 O O . LEU A 1 122 ? 29.183 -5.604 -15.560 1.00 83.50 122 LEU A O 1
ATOM 938 N N . THR A 1 123 ? 28.353 -5.912 -13.506 1.00 86.25 123 THR A N 1
ATOM 939 C CA . THR A 1 123 ? 29.579 -6.511 -12.941 1.00 86.25 123 THR A CA 1
ATOM 940 C C . THR A 1 123 ? 29.478 -8.019 -12.719 1.00 86.25 123 THR A C 1
ATOM 942 O O . THR A 1 123 ? 30.497 -8.666 -12.486 1.00 86.25 123 THR A O 1
ATOM 945 N N . ALA A 1 124 ? 28.276 -8.598 -12.801 1.00 80.00 124 ALA A N 1
ATOM 946 C CA . ALA A 1 124 ? 28.029 -10.012 -12.528 1.00 80.00 124 ALA A CA 1
ATOM 947 C C . ALA A 1 124 ? 27.081 -10.657 -13.556 1.00 80.00 124 ALA A C 1
ATOM 949 O O . ALA A 1 124 ? 26.182 -11.410 -13.191 1.00 80.00 124 ALA A O 1
ATOM 950 N N . THR A 1 125 ? 27.314 -10.403 -14.844 1.00 73.25 125 THR A N 1
ATOM 951 C CA . THR A 1 125 ? 26.462 -10.826 -15.976 1.00 73.25 125 THR A CA 1
ATOM 952 C C . THR A 1 125 ? 26.197 -12.341 -16.055 1.00 73.25 125 THR A C 1
ATOM 954 O O . THR A 1 125 ? 25.186 -12.767 -16.599 1.00 73.25 125 THR A O 1
ATOM 957 N N . ASN A 1 126 ? 27.070 -13.177 -15.481 1.00 78.50 126 ASN A N 1
ATOM 958 C CA . ASN A 1 126 ? 26.913 -14.642 -15.468 1.00 78.50 126 ASN A CA 1
ATOM 959 C C . ASN A 1 126 ? 26.314 -15.191 -14.164 1.00 78.50 126 ASN A C 1
ATOM 961 O O . ASN A 1 126 ? 26.335 -16.401 -13.933 1.00 78.50 126 ASN A O 1
ATOM 965 N N . ARG A 1 127 ? 25.823 -14.325 -13.273 1.00 82.50 127 ARG A N 1
ATOM 966 C CA . ARG A 1 127 ? 25.196 -14.768 -12.029 1.00 82.50 127 ARG A CA 1
ATOM 967 C C . ARG A 1 127 ? 23.748 -15.168 -12.287 1.00 82.50 127 ARG A C 1
ATOM 969 O O . ARG A 1 127 ? 23.029 -14.501 -13.029 1.00 82.50 127 ARG A O 1
ATOM 976 N N . THR A 1 128 ? 23.323 -16.246 -11.631 1.00 84.00 128 THR A N 1
ATOM 977 C CA . THR A 1 128 ? 21.932 -16.687 -11.680 1.00 84.00 128 THR A CA 1
ATOM 978 C C . THR A 1 128 ? 21.019 -15.655 -11.035 1.00 84.00 128 THR A C 1
ATOM 980 O O . THR A 1 128 ? 21.215 -15.321 -9.862 1.00 84.00 128 THR A O 1
ATOM 983 N N . TRP A 1 129 ? 20.019 -15.181 -11.774 1.00 84.81 129 TRP A N 1
ATOM 984 C CA . TRP A 1 129 ? 19.042 -14.229 -11.257 1.00 84.81 129 TRP A CA 1
ATOM 985 C C . TRP A 1 129 ? 17.845 -14.967 -10.664 1.00 84.81 129 TRP A C 1
ATOM 987 O O . TRP A 1 129 ? 17.060 -15.592 -11.371 1.00 84.81 129 TRP A O 1
ATOM 997 N N . VAL A 1 130 ? 17.715 -14.909 -9.339 1.00 83.19 130 VAL A N 1
ATOM 998 C CA . VAL A 1 130 ? 16.564 -15.464 -8.620 1.00 83.19 130 VAL A CA 1
ATOM 999 C C . VAL A 1 130 ? 15.688 -14.302 -8.173 1.00 83.19 130 VAL A C 1
ATOM 1001 O O . VAL A 1 130 ? 15.980 -13.647 -7.175 1.00 83.19 130 VAL A O 1
ATOM 1004 N N . ASN A 1 131 ? 14.625 -14.032 -8.931 1.00 85.50 131 ASN A N 1
ATOM 1005 C CA . ASN A 1 131 ? 13.649 -12.999 -8.600 1.00 85.50 131 ASN A CA 1
ATOM 1006 C C . ASN A 1 131 ? 12.381 -13.629 -8.014 1.00 85.50 131 ASN A C 1
ATOM 1008 O O . ASN A 1 131 ? 11.559 -14.169 -8.749 1.00 85.50 131 ASN A O 1
ATOM 1012 N N . LEU A 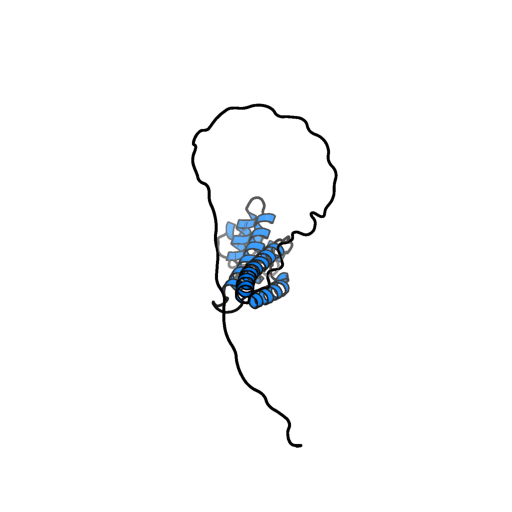1 132 ? 12.213 -13.556 -6.692 1.00 84.69 132 LEU A N 1
ATOM 1013 C CA . LEU A 1 132 ? 11.009 -14.043 -6.004 1.00 84.69 132 LEU A CA 1
ATOM 1014 C C . LEU A 1 132 ? 9.790 -13.137 -6.253 1.00 84.69 132 LEU A C 1
ATOM 1016 O O . LEU A 1 132 ? 8.661 -13.616 -6.248 1.00 84.69 132 LEU A O 1
ATOM 1020 N N . GLY A 1 133 ? 10.020 -11.848 -6.517 1.00 85.06 133 GLY A N 1
ATOM 1021 C CA . GLY A 1 133 ? 8.988 -10.841 -6.778 1.00 85.06 133 GLY A CA 1
ATOM 1022 C C . GLY A 1 133 ? 8.596 -10.714 -8.253 1.00 85.06 133 GLY A C 1
ATOM 1023 O O . GLY A 1 133 ? 8.031 -9.700 -8.648 1.00 85.06 133 GLY A O 1
ATOM 1024 N N . TRP A 1 134 ? 8.888 -11.710 -9.094 1.00 89.00 134 TRP A N 1
ATOM 1025 C CA . TRP A 1 134 ? 8.646 -11.612 -10.539 1.00 89.00 134 TRP A CA 1
ATOM 1026 C C . TRP A 1 134 ? 7.172 -11.325 -10.884 1.00 89.00 134 TRP A C 1
ATOM 1028 O O . TRP A 1 134 ? 6.891 -10.579 -11.817 1.00 89.00 134 TRP A O 1
ATOM 1038 N N . GLY A 1 135 ? 6.227 -11.865 -10.105 1.00 88.12 135 GLY A N 1
ATOM 1039 C CA . GLY A 1 135 ? 4.797 -11.630 -10.313 1.00 88.12 135 GLY A CA 1
ATOM 1040 C C . GLY A 1 135 ? 4.390 -10.181 -10.037 1.00 88.12 135 GLY A C 1
ATOM 1041 O O . GLY A 1 135 ? 3.653 -9.590 -10.823 1.00 88.12 135 GLY A O 1
ATOM 1042 N N . THR A 1 136 ? 4.913 -9.578 -8.965 1.00 87.94 136 THR A N 1
ATOM 1043 C CA . THR A 1 136 ? 4.676 -8.156 -8.681 1.00 87.94 136 THR A CA 1
ATOM 1044 C C . THR A 1 136 ? 5.316 -7.279 -9.746 1.00 87.94 136 THR A C 1
ATOM 1046 O O . THR A 1 136 ? 4.673 -6.349 -10.219 1.00 87.94 136 THR A O 1
ATOM 1049 N N . ASP A 1 137 ? 6.524 -7.618 -10.198 1.00 89.25 137 ASP A N 1
ATOM 1050 C CA . ASP A 1 137 ? 7.225 -6.877 -11.250 1.00 89.25 137 ASP A CA 1
ATOM 1051 C C . ASP A 1 137 ? 6.412 -6.863 -12.565 1.00 89.25 137 ASP A C 1
ATOM 1053 O O . ASP A 1 137 ? 6.309 -5.825 -13.218 1.00 89.25 137 ASP A O 1
ATOM 1057 N N . LEU A 1 138 ? 5.754 -7.973 -12.930 1.00 91.44 138 LEU A N 1
ATOM 1058 C CA . LEU A 1 138 ? 4.841 -8.026 -14.083 1.00 91.44 138 LEU A CA 1
ATOM 1059 C C . LEU A 1 138 ? 3.596 -7.147 -13.905 1.00 91.44 138 LEU A C 1
ATOM 1061 O O . LEU A 1 138 ? 3.182 -6.484 -14.857 1.00 91.44 138 LEU A O 1
ATOM 1065 N N . ILE A 1 139 ? 3.003 -7.123 -12.707 1.00 90.50 139 ILE A N 1
ATOM 1066 C CA . ILE A 1 139 ? 1.862 -6.244 -12.400 1.00 90.50 139 ILE A CA 1
ATOM 1067 C C . ILE A 1 139 ? 2.291 -4.780 -12.535 1.00 90.50 139 ILE A C 1
ATOM 1069 O O . ILE A 1 139 ? 1.620 -4.012 -13.221 1.00 90.50 139 ILE A O 1
ATOM 1073 N N . LEU A 1 140 ? 3.435 -4.414 -11.949 1.00 89.38 140 LEU A N 1
ATOM 1074 C CA . LEU A 1 140 ? 4.043 -3.086 -12.058 1.00 89.38 140 LEU A CA 1
ATOM 1075 C C . LEU A 1 140 ? 4.284 -2.691 -13.523 1.00 89.38 140 LEU A C 1
ATOM 1077 O O . LEU A 1 140 ? 3.921 -1.589 -13.928 1.00 89.38 140 LEU A O 1
ATOM 1081 N N . ALA A 1 141 ? 4.829 -3.596 -14.338 1.00 90.75 141 ALA A N 1
ATOM 1082 C CA . ALA A 1 141 ? 5.045 -3.352 -15.762 1.00 90.75 141 ALA A CA 1
ATOM 1083 C C . ALA A 1 141 ? 3.740 -3.171 -16.548 1.00 90.75 141 ALA A C 1
ATOM 1085 O O . ALA A 1 141 ? 3.659 -2.282 -17.396 1.00 90.75 141 ALA A O 1
ATOM 1086 N N . GLY A 1 142 ? 2.714 -3.976 -16.259 1.00 90.56 142 GLY A N 1
ATOM 1087 C CA . GLY A 1 142 ? 1.393 -3.835 -16.874 1.00 90.56 142 GLY A CA 1
ATOM 1088 C C . GLY A 1 142 ? 0.724 -2.513 -16.505 1.00 90.56 142 GLY A C 1
ATOM 1089 O O . GLY A 1 142 ? 0.177 -1.830 -17.365 1.00 90.56 142 GLY A O 1
ATOM 1090 N N . LEU A 1 143 ? 0.831 -2.118 -15.240 1.00 89.56 143 LEU A N 1
ATOM 1091 C CA . LEU A 1 143 ? 0.281 -0.873 -14.718 1.00 89.56 143 LEU A CA 1
ATOM 1092 C C . LEU A 1 143 ? 0.991 0.359 -15.297 1.00 89.56 143 LEU A C 1
ATOM 1094 O O . LEU A 1 143 ? 0.346 1.357 -15.605 1.00 89.56 143 LEU A O 1
ATOM 1098 N N . TYR A 1 144 ? 2.304 0.257 -15.517 1.00 88.88 144 TYR A N 1
ATOM 1099 C CA . TYR A 1 144 ? 3.102 1.291 -16.174 1.00 88.88 144 TYR A CA 1
ATOM 1100 C C . TYR A 1 144 ? 2.816 1.414 -17.679 1.00 88.88 144 TYR A C 1
ATOM 1102 O O . TYR A 1 144 ? 3.023 2.472 -18.262 1.00 88.88 144 TYR A O 1
ATOM 1110 N N . ALA A 1 145 ? 2.321 0.357 -18.329 1.00 89.25 145 ALA A N 1
ATOM 1111 C CA . ALA A 1 145 ? 1.950 0.400 -19.745 1.00 89.25 145 ALA A CA 1
ATOM 1112 C C . ALA A 1 145 ? 0.617 1.133 -20.008 1.00 89.25 145 ALA A C 1
ATOM 1114 O O . ALA A 1 145 ? 0.288 1.409 -21.165 1.00 89.25 145 ALA A O 1
ATOM 1115 N N . LEU A 1 146 ? -0.164 1.434 -18.964 1.00 90.06 146 LEU A N 1
ATOM 1116 C CA . LEU A 1 146 ? -1.446 2.127 -19.082 1.00 90.06 146 LEU A CA 1
ATOM 1117 C C . LEU A 1 146 ? -1.268 3.651 -19.226 1.00 90.06 146 LEU A C 1
ATOM 1119 O O . LEU A 1 146 ? -0.343 4.236 -18.656 1.00 90.06 146 LEU A O 1
ATOM 1123 N N . PRO A 1 147 ? -2.177 4.337 -19.947 1.00 86.00 147 PRO A N 1
ATOM 1124 C CA . PRO A 1 147 ? -2.200 5.795 -19.966 1.00 86.00 147 PRO A CA 1
ATOM 1125 C C . PRO A 1 147 ? -2.475 6.328 -18.552 1.00 86.00 147 PRO A C 1
ATOM 1127 O O . PRO A 1 147 ? -3.445 5.930 -17.915 1.00 86.00 147 PRO A O 1
ATOM 1130 N N . GLY A 1 148 ? -1.627 7.239 -18.064 1.00 82.81 148 GLY A N 1
ATOM 1131 C CA . GLY A 1 148 ? -1.699 7.721 -16.677 1.00 82.81 148 GLY A CA 1
ATOM 1132 C C . GLY A 1 148 ? -0.908 6.872 -15.674 1.00 82.81 148 GLY A C 1
ATOM 1133 O O . GLY A 1 148 ? -1.304 6.784 -14.516 1.00 82.81 148 GLY A O 1
ATOM 1134 N N . GLN A 1 149 ? 0.212 6.287 -16.109 1.00 83.56 149 GLN A N 1
ATOM 1135 C CA . GLN A 1 149 ? 1.124 5.429 -15.334 1.00 83.56 149 GLN A CA 1
ATOM 1136 C C . GLN A 1 149 ? 1.346 5.847 -13.866 1.00 83.56 149 GLN A C 1
ATOM 1138 O O . GLN A 1 149 ? 1.260 5.005 -12.976 1.00 83.56 149 GLN A O 1
ATOM 1143 N N . GLU A 1 150 ? 1.561 7.139 -13.594 1.00 82.62 150 GLU A N 1
ATOM 1144 C CA . GLU A 1 150 ? 1.806 7.650 -12.236 1.00 82.62 150 GLU A CA 1
ATOM 1145 C C . GLU A 1 150 ? 0.583 7.453 -11.332 1.00 82.62 150 GLU A C 1
ATOM 1147 O O . GLU A 1 150 ? 0.690 6.967 -10.210 1.00 82.62 150 GLU A O 1
ATOM 1152 N N . ILE A 1 151 ? -0.607 7.765 -11.855 1.00 85.75 151 ILE A N 1
ATOM 1153 C CA . ILE A 1 151 ? -1.874 7.628 -11.131 1.00 85.75 151 ILE A CA 1
ATOM 1154 C C . ILE A 1 151 ? -2.150 6.150 -10.869 1.00 85.75 151 ILE A C 1
ATOM 1156 O O . ILE A 1 151 ? -2.535 5.777 -9.764 1.00 85.75 151 ILE A O 1
ATOM 1160 N N . CYS A 1 152 ? -1.931 5.300 -11.872 1.00 85.62 152 CYS A N 1
ATOM 1161 C CA . CYS A 1 152 ? -2.148 3.867 -11.750 1.00 85.62 152 CYS A CA 1
ATOM 1162 C C . CYS A 1 152 ? -1.256 3.256 -10.659 1.00 85.62 152 CYS A C 1
ATOM 1164 O O . CYS A 1 152 ? -1.762 2.533 -9.802 1.00 85.62 152 CYS A O 1
ATOM 1166 N N . LEU A 1 153 ? 0.037 3.593 -10.647 1.00 82.69 153 LEU A N 1
ATOM 1167 C CA . LEU A 1 153 ? 0.989 3.121 -9.640 1.00 82.69 153 LEU A CA 1
ATOM 1168 C C . LEU A 1 153 ? 0.629 3.592 -8.224 1.00 82.69 153 LEU A C 1
ATOM 1170 O O . LEU A 1 153 ? 0.629 2.781 -7.296 1.00 82.69 153 LEU A O 1
ATOM 1174 N N . THR A 1 154 ? 0.268 4.867 -8.057 1.00 85.44 154 THR A N 1
ATOM 1175 C CA . THR A 1 154 ? -0.172 5.402 -6.760 1.00 85.44 154 THR A CA 1
ATOM 1176 C C . THR A 1 154 ? -1.465 4.736 -6.286 1.00 85.44 154 THR A C 1
ATOM 1178 O O . THR A 1 154 ? -1.564 4.348 -5.124 1.00 85.44 154 THR A O 1
ATOM 1181 N N . LEU A 1 155 ? -2.441 4.525 -7.176 1.00 86.50 155 LEU A N 1
ATOM 1182 C CA . LEU A 1 155 ? -3.678 3.818 -6.833 1.00 86.50 155 LEU A CA 1
ATOM 1183 C C . LEU A 1 155 ? -3.416 2.372 -6.415 1.00 86.50 155 LEU A C 1
ATOM 1185 O O . LEU A 1 155 ? -4.028 1.897 -5.465 1.00 86.50 155 LEU A O 1
ATOM 1189 N N . PHE A 1 156 ? -2.504 1.671 -7.085 1.00 86.38 156 PHE A N 1
ATOM 1190 C CA . PHE A 1 156 ? -2.141 0.309 -6.702 1.00 86.38 156 PHE A CA 1
ATOM 1191 C C . PHE A 1 156 ? -1.516 0.248 -5.304 1.00 86.38 156 PHE A C 1
ATOM 1193 O O . PHE A 1 156 ? -1.922 -0.589 -4.497 1.00 86.38 156 PHE A O 1
ATOM 1200 N N . ALA A 1 157 ? -0.594 1.162 -4.986 1.00 83.12 157 ALA A N 1
ATOM 1201 C CA . ALA A 1 157 ? -0.018 1.268 -3.645 1.00 83.12 157 ALA A CA 1
ATOM 1202 C C . ALA A 1 157 ? -1.091 1.582 -2.587 1.00 83.12 157 ALA A C 1
ATOM 1204 O O . ALA A 1 157 ? -1.154 0.917 -1.552 1.00 83.12 1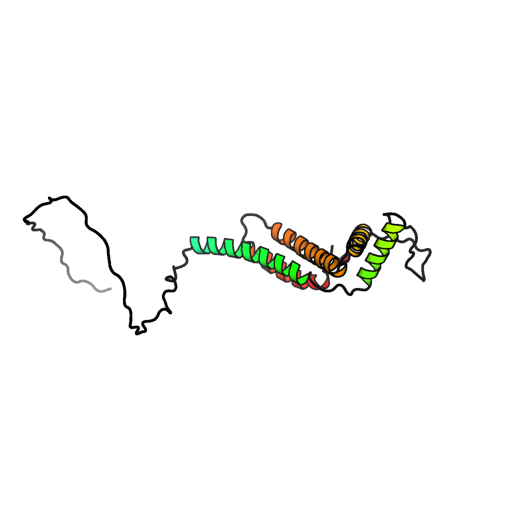57 ALA A O 1
ATOM 1205 N N . ALA A 1 158 ? -1.986 2.531 -2.876 1.00 85.44 158 ALA A N 1
ATOM 1206 C CA . ALA A 1 158 ? -3.091 2.897 -1.995 1.00 85.44 158 ALA A CA 1
ATOM 1207 C C . ALA A 1 158 ? -4.076 1.739 -1.765 1.00 85.44 158 ALA A C 1
ATOM 1209 O O . ALA A 1 158 ? -4.510 1.509 -0.637 1.00 85.44 158 ALA A O 1
ATOM 1210 N N . VAL A 1 159 ? -4.391 0.966 -2.808 1.00 88.06 159 VAL A N 1
ATOM 1211 C CA . VAL A 1 159 ? -5.249 -0.222 -2.707 1.00 88.06 159 VAL A CA 1
ATOM 1212 C C . VAL A 1 159 ? -4.582 -1.314 -1.877 1.00 88.06 159 VAL A C 1
ATOM 1214 O O . VAL A 1 159 ? -5.256 -1.909 -1.043 1.00 88.06 159 VAL A O 1
ATOM 1217 N N . LEU A 1 160 ? -3.281 -1.572 -2.045 1.00 85.38 160 LEU A N 1
ATOM 121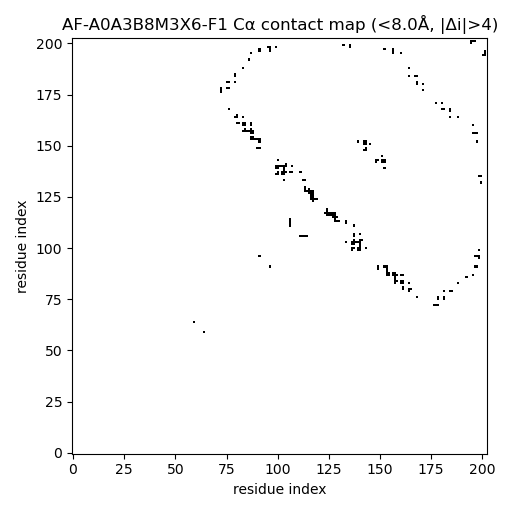8 C CA . LEU A 1 160 ? -2.570 -2.549 -1.213 1.00 85.38 160 LEU A CA 1
ATOM 1219 C C . LEU A 1 160 ? -2.515 -2.125 0.261 1.00 85.38 160 LEU A C 1
ATOM 1221 O O . LEU A 1 160 ? -2.786 -2.944 1.142 1.00 85.38 160 LEU A O 1
ATOM 1225 N N . ALA A 1 161 ? -2.240 -0.850 0.547 1.00 83.38 161 ALA A N 1
ATOM 1226 C CA . ALA A 1 161 ? -2.270 -0.316 1.910 1.00 83.38 161 ALA A CA 1
ATOM 1227 C C . ALA A 1 161 ? -3.679 -0.413 2.529 1.00 83.38 161 ALA A C 1
ATOM 1229 O O . ALA A 1 161 ? -3.847 -0.878 3.656 1.00 83.38 161 ALA A O 1
ATOM 1230 N N . GLY A 1 162 ? -4.716 -0.052 1.768 1.00 85.06 162 GLY A N 1
ATOM 1231 C CA . GLY A 1 162 ? -6.107 -0.185 2.198 1.00 85.06 162 GLY A CA 1
ATOM 1232 C C . GLY A 1 162 ? -6.534 -1.640 2.407 1.00 85.06 162 GLY A C 1
ATOM 1233 O O . GLY A 1 162 ? -7.229 -1.941 3.371 1.00 85.06 162 GLY A O 1
ATOM 1234 N N . LEU A 1 163 ? -6.096 -2.560 1.546 1.00 87.44 163 LEU A N 1
ATOM 1235 C CA . LEU A 1 163 ? -6.434 -3.982 1.621 1.00 87.44 163 LEU A CA 1
ATOM 1236 C C . LEU A 1 163 ? -5.752 -4.668 2.808 1.00 87.44 163 LEU A C 1
ATOM 1238 O O . LEU A 1 163 ? -6.401 -5.438 3.513 1.00 87.44 163 LEU A O 1
ATOM 1242 N N . THR A 1 164 ? -4.477 -4.371 3.066 1.00 83.75 164 THR A N 1
ATOM 1243 C CA . THR A 1 164 ? -3.738 -4.923 4.215 1.00 83.75 164 THR A CA 1
ATOM 1244 C C . THR A 1 164 ? -4.364 -4.494 5.540 1.00 83.75 164 THR A C 1
ATOM 1246 O O . THR A 1 164 ? -4.646 -5.340 6.391 1.00 83.75 164 THR A O 1
ATOM 1249 N N . LEU A 1 165 ? -4.670 -3.204 5.697 1.00 82.50 165 LEU A N 1
ATOM 1250 C CA . LEU A 1 165 ? -5.349 -2.700 6.892 1.00 82.50 165 LEU A CA 1
ATOM 1251 C C . LEU A 1 165 ? -6.821 -3.106 6.965 1.00 82.50 165 LEU A C 1
ATOM 1253 O O . LEU A 1 165 ? -7.307 -3.420 8.050 1.00 82.50 165 LEU A O 1
ATOM 1257 N N . GLY A 1 166 ? -7.516 -3.169 5.832 1.00 83.12 166 GLY A N 1
ATOM 1258 C CA . GLY A 1 166 ? -8.884 -3.671 5.756 1.00 83.12 166 GLY A CA 1
ATOM 1259 C C . GLY A 1 166 ? -8.977 -5.109 6.258 1.00 83.12 166 GLY A C 1
ATOM 1260 O O . GLY A 1 166 ? -9.802 -5.403 7.119 1.00 83.12 166 GLY A O 1
ATOM 1261 N N . LEU A 1 167 ? -8.078 -5.986 5.803 1.00 85.44 167 LEU A N 1
ATOM 1262 C CA . LEU A 1 167 ? -7.966 -7.357 6.305 1.00 85.44 167 LEU A CA 1
ATOM 1263 C C . LEU A 1 167 ? -7.624 -7.387 7.798 1.00 85.44 167 LEU A C 1
ATOM 1265 O O . LEU A 1 167 ? -8.272 -8.115 8.545 1.00 85.44 167 LEU A O 1
ATOM 1269 N N . MET A 1 168 ? -6.658 -6.577 8.243 1.00 82.75 168 MET A N 1
ATOM 1270 C CA . MET A 1 168 ? -6.249 -6.512 9.651 1.00 82.75 168 MET A CA 1
ATOM 1271 C C . MET A 1 168 ? -7.430 -6.187 10.574 1.00 82.75 168 MET A C 1
ATOM 1273 O O . MET A 1 168 ? -7.660 -6.880 11.563 1.00 82.75 168 MET A O 1
ATOM 1277 N N . VAL A 1 169 ? -8.207 -5.158 10.232 1.00 80.69 169 VAL A N 1
ATOM 1278 C CA . VAL A 1 169 ? -9.355 -4.714 11.031 1.00 80.69 169 VAL A CA 1
ATOM 1279 C C . VAL A 1 169 ? -10.506 -5.732 10.974 1.00 80.69 169 VAL A C 1
ATOM 1281 O O . VAL A 1 169 ? -11.234 -5.900 11.956 1.00 80.69 169 VAL A O 1
ATOM 1284 N N . HIS A 1 170 ? -10.645 -6.468 9.866 1.00 82.38 170 HIS A N 1
ATOM 1285 C CA . HIS A 1 170 ? -11.706 -7.462 9.672 1.00 82.38 170 HIS A CA 1
ATOM 1286 C C . HIS A 1 170 ? -11.433 -8.832 10.323 1.00 82.38 170 HIS A C 1
ATOM 1288 O O . HIS A 1 170 ? -12.358 -9.623 10.477 1.00 82.38 170 HIS A O 1
ATOM 1294 N N . ILE A 1 171 ? -10.199 -9.117 10.758 1.00 83.06 171 ILE A N 1
ATOM 1295 C CA . ILE A 1 171 ? -9.850 -10.346 11.509 1.00 83.06 171 ILE A CA 1
ATOM 1296 C C . ILE A 1 171 ? -10.409 -10.325 12.953 1.00 83.06 171 ILE A C 1
ATOM 1298 O O . ILE A 1 171 ? -10.356 -11.324 13.678 1.00 83.06 171 ILE A O 1
ATOM 1302 N N . SER A 1 172 ? -10.990 -9.203 13.380 1.00 73.38 172 SER A N 1
ATOM 1303 C CA . SER A 1 172 ? -11.593 -9.030 14.702 1.00 73.38 172 SER A CA 1
ATOM 1304 C C . SER A 1 172 ? -12.715 -10.039 14.979 1.00 73.38 172 SER A C 1
ATOM 1306 O O . SER A 1 172 ? -13.568 -10.314 14.136 1.00 73.38 172 SER A O 1
ATOM 1308 N N . ARG A 1 173 ? -12.722 -10.604 16.193 1.00 74.06 173 ARG A N 1
ATOM 1309 C CA . ARG A 1 173 ? -13.720 -11.602 16.605 1.00 74.06 173 ARG A CA 1
ATOM 1310 C C . ARG A 1 173 ? -15.066 -10.946 16.939 1.00 74.06 173 ARG A C 1
ATOM 1312 O O . ARG A 1 173 ? -15.068 -9.896 17.581 1.00 74.06 173 ARG A O 1
ATOM 1319 N N . PRO A 1 174 ? -16.198 -11.585 16.594 1.00 70.94 174 PRO A N 1
ATOM 1320 C CA . PRO A 1 174 ? -17.516 -11.111 17.004 1.00 70.94 174 PRO A CA 1
ATOM 1321 C C . PRO A 1 174 ? -17.653 -11.155 18.535 1.00 70.94 174 PRO A C 1
ATOM 1323 O O . PRO A 1 174 ? -17.225 -12.122 19.168 1.00 70.94 174 PRO A O 1
ATOM 1326 N N . GLY A 1 175 ? -18.242 -10.109 19.121 1.00 69.38 175 GLY A N 1
ATOM 1327 C CA . GLY A 1 175 ? -18.501 -10.004 20.564 1.00 69.38 175 GLY A CA 1
ATOM 1328 C C . GLY A 1 175 ? -17.396 -9.347 21.403 1.00 69.38 175 GLY A C 1
ATOM 1329 O O . GLY A 1 175 ? -17.498 -9.346 22.626 1.00 69.38 175 GLY A O 1
ATOM 1330 N N . LEU A 1 176 ? -16.348 -8.793 20.782 1.00 75.50 176 LEU A N 1
ATOM 1331 C CA . LEU A 1 176 ? -15.349 -7.963 21.466 1.00 75.50 176 LEU A CA 1
ATOM 1332 C C . LEU A 1 176 ? -15.381 -6.523 20.934 1.00 75.50 176 LEU A C 1
ATOM 1334 O O . LEU A 1 176 ? -15.570 -6.332 19.730 1.00 75.50 176 LEU A O 1
ATOM 1338 N N . PRO A 1 177 ? -15.145 -5.517 21.797 1.00 73.12 177 PRO A N 1
ATOM 1339 C CA . PRO A 1 177 ? -15.052 -4.131 21.363 1.00 73.12 177 PRO A CA 1
ATOM 1340 C C . PRO A 1 177 ? -13.852 -3.970 20.428 1.00 73.12 177 PRO A C 1
ATOM 1342 O O . PRO A 1 177 ? -12.712 -4.258 20.802 1.00 73.12 177 PRO A O 1
ATOM 1345 N N . SER A 1 178 ? -14.093 -3.527 19.195 1.00 80.44 178 SER A N 1
ATOM 1346 C CA . SER A 1 178 ? -13.036 -3.479 18.183 1.00 80.44 178 SER A CA 1
ATOM 1347 C C . SER A 1 178 ? -12.286 -2.150 18.142 1.00 80.44 178 SER A C 1
ATOM 1349 O O . SER A 1 178 ? -11.258 -2.057 17.473 1.00 80.44 178 SER A O 1
ATOM 1351 N N . TRP A 1 179 ? -12.744 -1.138 18.880 1.00 81.88 179 TRP A N 1
ATOM 1352 C CA . TRP A 1 179 ? -12.160 0.201 18.843 1.00 81.88 179 TRP A CA 1
ATOM 1353 C C . TRP A 1 179 ? -10.663 0.146 19.164 1.00 81.88 179 TRP A C 1
ATOM 1355 O O . TRP A 1 179 ? -9.859 0.821 18.524 1.00 81.88 179 TRP A O 1
ATOM 1365 N N . TRP A 1 180 ? -10.263 -0.760 20.063 1.00 83.38 180 TRP A N 1
ATOM 1366 C CA . TRP A 1 180 ? -8.861 -1.016 20.385 1.00 83.38 180 TRP A CA 1
ATOM 1367 C C . TRP A 1 180 ? -8.064 -1.582 19.203 1.00 83.38 180 TRP A C 1
ATOM 1369 O O . TRP A 1 180 ? -6.920 -1.187 18.982 1.00 83.38 180 TRP A O 1
ATOM 1379 N N . THR A 1 181 ? -8.659 -2.473 18.407 1.00 84.75 181 THR A N 1
ATOM 1380 C CA . THR A 1 181 ? -8.013 -3.020 17.202 1.00 84.75 181 THR A CA 1
ATOM 1381 C C . THR A 1 181 ? -7.750 -1.930 16.177 1.00 84.75 181 THR A C 1
ATOM 1383 O O . THR A 1 181 ? -6.671 -1.898 15.596 1.00 84.75 181 THR A O 1
ATOM 1386 N N . SER A 1 182 ? -8.668 -0.979 16.028 1.00 84.50 182 SER A N 1
ATOM 1387 C CA . SER A 1 182 ? -8.506 0.152 15.121 1.00 84.50 182 SER A CA 1
ATOM 1388 C C . SER A 1 182 ? -7.460 1.159 15.620 1.00 84.50 182 SER A C 1
ATOM 1390 O O . SER A 1 182 ? -6.680 1.682 14.822 1.00 84.50 182 SER A O 1
ATOM 1392 N N . VAL A 1 183 ? -7.362 1.387 16.937 1.00 86.44 183 VAL A N 1
ATOM 1393 C CA . VAL A 1 183 ? -6.270 2.184 17.532 1.00 86.44 183 VAL A CA 1
ATOM 1394 C C . VAL A 1 183 ? -4.918 1.517 17.270 1.00 86.44 183 VAL A C 1
ATOM 1396 O O . VAL A 1 183 ? -3.994 2.164 16.780 1.00 86.44 183 VAL A O 1
ATOM 1399 N N . MET A 1 184 ? -4.801 0.211 17.524 1.00 86.81 184 MET A N 1
ATOM 1400 C CA . MET A 1 184 ? -3.574 -0.540 17.240 1.00 86.81 184 MET A CA 1
ATOM 1401 C C . MET A 1 184 ? -3.259 -0.582 15.742 1.00 86.81 184 MET A C 1
ATOM 1403 O O . MET A 1 184 ? -2.100 -0.432 15.368 1.00 86.81 184 MET A O 1
ATOM 1407 N N . ALA A 1 185 ? -4.269 -0.715 14.881 1.00 85.31 185 ALA A N 1
ATOM 1408 C CA . ALA A 1 185 ? -4.112 -0.663 13.432 1.00 85.31 185 ALA A CA 1
ATOM 1409 C C . ALA A 1 185 ? -3.614 0.711 12.966 1.00 85.31 185 ALA A C 1
ATOM 1411 O O . ALA A 1 185 ? -2.758 0.777 12.094 1.00 85.31 185 ALA A O 1
ATOM 1412 N N . SER A 1 186 ? -4.066 1.801 13.592 1.00 85.50 186 SER A N 1
ATOM 1413 C CA . SER A 1 186 ? -3.564 3.155 13.316 1.00 85.50 186 SER A CA 1
ATOM 1414 C C . SER A 1 186 ? -2.093 3.308 13.706 1.00 85.50 186 SER A C 1
ATOM 1416 O O . SER A 1 186 ? -1.294 3.851 12.948 1.00 85.50 186 SER A O 1
ATOM 1418 N N . VAL A 1 187 ? -1.702 2.797 14.876 1.00 88.06 187 VAL A N 1
ATOM 1419 C CA . VAL A 1 187 ? -0.295 2.806 15.307 1.00 88.06 187 VAL A CA 1
ATOM 1420 C C . VAL A 1 187 ? 0.560 1.944 14.378 1.00 88.06 187 VAL A C 1
ATOM 1422 O O . VAL A 1 187 ? 1.636 2.370 13.960 1.00 88.06 187 VAL A O 1
ATOM 1425 N N . ALA A 1 188 ? 0.069 0.759 14.013 1.00 85.88 188 ALA A N 1
ATOM 1426 C CA . ALA A 1 188 ? 0.726 -0.121 13.058 1.00 85.88 188 ALA A CA 1
ATOM 1427 C C . ALA A 1 188 ? 0.870 0.548 11.686 1.00 85.88 188 ALA A C 1
ATOM 1429 O O . ALA A 1 188 ? 1.940 0.460 11.094 1.00 85.88 188 ALA A O 1
ATOM 1430 N N . LEU A 1 189 ? -0.150 1.278 11.219 1.00 83.81 189 LEU A N 1
ATOM 1431 C CA . LEU A 1 189 ? -0.102 2.056 9.983 1.00 83.81 189 LEU A CA 1
ATOM 1432 C C . LEU A 1 189 ? 1.033 3.074 10.016 1.00 83.81 189 LEU A C 1
ATOM 1434 O O . LEU A 1 189 ? 1.807 3.150 9.072 1.00 83.81 189 LEU A O 1
ATOM 1438 N N . LEU A 1 190 ? 1.157 3.837 11.103 1.00 85.19 190 LEU A N 1
ATOM 1439 C CA . LEU A 1 190 ? 2.211 4.842 11.243 1.00 85.19 190 LEU A CA 1
ATOM 1440 C C . LEU A 1 190 ? 3.605 4.209 11.337 1.00 85.19 190 LEU A C 1
ATOM 1442 O O . LEU A 1 190 ? 4.557 4.743 10.773 1.00 85.19 190 LEU A O 1
ATOM 1446 N N . ALA A 1 191 ? 3.728 3.065 12.012 1.00 83.19 191 ALA A N 1
ATOM 1447 C CA . ALA A 1 191 ? 4.986 2.329 12.106 1.00 83.19 191 ALA A CA 1
ATOM 1448 C C . ALA A 1 191 ? 5.400 1.702 10.763 1.00 83.19 191 ALA A C 1
ATOM 1450 O O . ALA A 1 191 ? 6.578 1.728 10.407 1.00 83.19 191 ALA A O 1
ATOM 1451 N N . ALA A 1 192 ? 4.435 1.166 10.015 1.00 77.12 192 ALA A N 1
ATOM 1452 C CA . ALA A 1 192 ? 4.635 0.534 8.715 1.00 77.12 192 ALA A CA 1
ATOM 1453 C C . ALA A 1 192 ? 4.607 1.533 7.550 1.00 77.12 192 ALA A C 1
ATOM 1455 O O . ALA A 1 192 ? 4.937 1.159 6.430 1.00 77.12 192 ALA A O 1
ATOM 1456 N N . PHE A 1 193 ? 4.268 2.806 7.790 1.00 76.31 193 PHE A N 1
ATOM 1457 C CA . PHE A 1 193 ? 4.172 3.825 6.745 1.00 76.31 193 PHE A CA 1
ATOM 1458 C C . PHE A 1 193 ? 5.415 3.908 5.841 1.00 76.31 193 PHE A C 1
ATOM 1460 O O . PHE A 1 193 ? 5.251 3.916 4.621 1.00 76.31 193 PHE A O 1
ATOM 1467 N N . PRO A 1 194 ? 6.654 3.863 6.376 1.00 72.12 194 PRO A N 1
ATOM 1468 C CA . PRO A 1 194 ? 7.859 3.854 5.545 1.00 72.12 194 PRO A CA 1
ATOM 1469 C C . PRO A 1 194 ? 8.003 2.611 4.651 1.00 72.12 194 PRO A C 1
ATOM 1471 O O . PRO A 1 194 ? 8.819 2.618 3.733 1.00 72.12 194 PRO A O 1
ATOM 1474 N N . GLN A 1 195 ? 7.260 1.538 4.937 1.00 70.12 195 GLN A N 1
ATOM 1475 C CA . GLN A 1 195 ? 7.294 0.261 4.221 1.00 70.12 195 GLN A CA 1
ATOM 1476 C C . GLN A 1 195 ? 6.207 0.134 3.152 1.00 70.12 195 GLN A C 1
ATOM 1478 O O . GLN A 1 195 ? 6.285 -0.791 2.345 1.00 70.12 195 GLN A O 1
ATOM 1483 N N . PHE A 1 196 ? 5.235 1.054 3.073 1.00 64.00 196 PHE A N 1
ATOM 1484 C CA . PHE A 1 196 ? 4.249 1.079 1.984 1.00 64.00 196 PHE A CA 1
ATOM 1485 C C . PHE A 1 196 ? 4.866 1.575 0.675 1.00 64.00 196 PHE A C 1
ATOM 1487 O O . PHE A 1 196 ? 4.345 2.482 0.041 1.00 64.00 196 PHE A O 1
ATOM 1494 N N . VAL A 1 197 ? 5.988 0.988 0.262 1.00 63.25 197 VAL A N 1
ATOM 1495 C CA . VAL A 1 197 ? 6.650 1.208 -1.023 1.00 63.25 197 VAL A CA 1
ATOM 1496 C C . VAL A 1 197 ? 6.099 0.221 -2.043 1.00 63.25 197 VAL A C 1
ATOM 1498 O O . VAL A 1 197 ? 5.860 -0.937 -1.718 1.00 63.25 197 VAL A O 1
ATOM 1501 N N . ALA A 1 198 ? 5.905 0.649 -3.292 1.00 56.69 198 ALA A N 1
ATOM 1502 C CA . ALA A 1 198 ? 5.576 -0.259 -4.388 1.00 56.69 198 ALA A CA 1
ATOM 1503 C C . ALA A 1 198 ? 6.772 -1.199 -4.679 1.00 56.69 198 ALA A C 1
ATOM 1505 O O . ALA A 1 198 ? 7.617 -0.932 -5.538 1.00 56.69 198 ALA A O 1
ATOM 1506 N N . GLY A 1 199 ? 6.863 -2.280 -3.904 1.00 57.16 199 GLY A N 1
ATOM 1507 C CA . GLY A 1 199 ? 7.883 -3.327 -3.938 1.00 57.16 199 GLY A CA 1
ATOM 1508 C C . GLY A 1 199 ? 7.486 -4.498 -3.014 1.00 57.16 199 GLY A C 1
ATOM 1509 O O . GLY A 1 199 ? 6.628 -4.326 -2.163 1.00 57.16 199 GLY A O 1
ATOM 1510 N N . PRO A 1 200 ? 8.048 -5.707 -3.151 1.00 52.41 200 PRO A N 1
ATOM 1511 C CA . PRO A 1 200 ? 7.757 -6.900 -2.353 1.00 52.41 200 PRO A CA 1
ATOM 1512 C C . PRO A 1 200 ? 8.131 -6.753 -0.881 1.00 52.41 200 PRO A C 1
ATOM 1514 O O . PRO A 1 200 ? 7.703 -7.565 -0.080 1.00 52.41 200 PRO A O 1
ATOM 1517 N N . GLU A 1 201 ? 8.906 -5.733 -0.516 1.00 56.12 201 GLU A N 1
ATOM 1518 C CA . GLU A 1 201 ? 9.054 -5.290 0.869 1.00 56.12 201 GLU A CA 1
ATOM 1519 C C . GLU A 1 201 ? 7.742 -4.777 1.505 1.00 56.12 201 GLU A C 1
ATOM 1521 O O . GLU A 1 201 ? 7.706 -4.585 2.717 1.00 56.12 201 G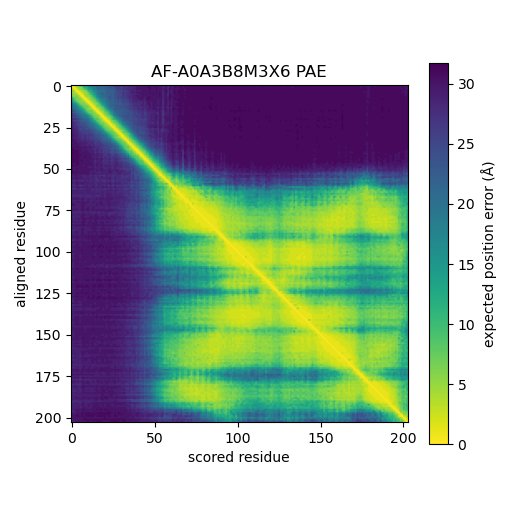LU A O 1
ATOM 1526 N N . SER A 1 202 ? 6.679 -4.576 0.713 1.00 50.28 202 SER A N 1
ATOM 1527 C CA . SER A 1 202 ? 5.326 -4.228 1.180 1.00 50.28 202 SER A CA 1
ATOM 1528 C C . SER A 1 202 ? 4.428 -5.429 1.514 1.00 50.28 202 SER A C 1
ATOM 1530 O O . SER A 1 202 ? 3.260 -5.225 1.851 1.00 50.28 202 SER A O 1
ATOM 1532 N N . VAL A 1 203 ? 4.946 -6.663 1.420 1.00 42.38 203 VAL A N 1
ATOM 1533 C CA . VAL A 1 203 ? 4.251 -7.916 1.781 1.00 42.38 203 VAL A CA 1
ATOM 1534 C C . VAL A 1 203 ? 4.946 -8.599 2.951 1.00 42.38 203 VAL A C 1
ATOM 1536 O O . VAL A 1 203 ? 6.193 -8.693 2.925 1.00 42.38 203 VAL A O 1
#

Solvent-accessible surface area (backbone atoms only — not comparable to full-atom values): 13066 Å² total; per-residue (Å²): 141,84,86,88,85,85,90,89,84,85,89,84,89,88,92,88,88,86,88,88,89,86,91,88,83,91,86,86,90,82,87,88,88,79,90,90,84,84,88,87,85,89,82,91,87,82,91,81,76,94,82,72,86,66,78,76,84,72,78,78,47,74,69,58,48,50,55,50,48,54,52,48,36,54,51,46,48,52,49,47,27,50,49,33,26,57,67,25,60,50,86,87,81,54,69,68,39,53,51,35,28,51,52,13,46,51,22,71,75,77,38,89,59,80,53,67,47,28,85,85,43,89,88,48,52,85,39,74,41,84,67,89,53,49,70,59,17,39,51,46,23,57,40,54,71,41,93,59,30,69,58,46,50,22,50,50,35,10,49,51,39,21,49,55,47,44,51,60,61,65,70,59,62,90,96,57,84,55,55,62,54,38,53,51,48,48,52,49,47,64,71,45,50,89,41,68,47,74,52,71,80,55,106

pLDDT: mean 72.13, std 18.91, range [31.69, 92.25]

Mean predicted aligned error: 17.47 Å

Radius of gyration: 39.34 Å; Cα contacts (8 Å, |Δi|>4): 135; chains: 1; bounding box: 108×63×103 Å